Protein AF-A0A7J2PN01-F1 (afdb_monomer_lite)

Sequence (201 aa):
MDGETFGHHIKNYEKTFLKKVLELIDERNNIQIVFISELDQNFPLSNKKVIPRESSWSTNYEDIKTGVPYPLWKHPDNNIHKYYWKLMKSLQNLMTLADEFDKTTDWEIEKYYKTARFFYDKGIYSCPVWWANPHRGTWSPNLIYQGVELLMRAALNIQMALVQADKSDLGEGYFNSISYYHGLLLMELYDVAKKKSKKRY

Structure (mmCIF, N/CA/C/O backbone):
data_AF-A0A7J2PN01-F1
#
_entry.id   AF-A0A7J2PN01-F1
#
loop_
_atom_site.group_PDB
_atom_site.id
_atom_site.type_symbol
_atom_site.label_atom_id
_atom_site.label_alt_id
_atom_site.label_comp_id
_atom_site.label_asym_id
_atom_site.label_entity_id
_atom_site.label_seq_id
_atom_site.pdbx_PDB_ins_code
_atom_site.Cartn_x
_atom_site.Cartn_y
_atom_site.Cartn_z
_atom_site.occupancy
_atom_site.B_iso_or_equiv
_atom_site.auth_seq_id
_atom_site.auth_comp_id
_atom_site.auth_asym_id
_atom_site.auth_atom_id
_atom_site.pdbx_PDB_model_num
ATOM 1 N N . MET A 1 1 ? -7.559 -0.726 18.352 1.00 89.62 1 MET A N 1
ATOM 2 C CA . MET A 1 1 ? -7.602 0.740 18.175 1.00 89.62 1 MET A CA 1
ATOM 3 C C . MET A 1 1 ? -6.201 1.195 17.844 1.00 89.62 1 MET A C 1
ATOM 5 O O . MET A 1 1 ? -5.269 0.579 18.350 1.00 89.62 1 MET A O 1
ATOM 9 N N . ASP A 1 2 ? -6.069 2.231 17.027 1.00 93.69 2 ASP A N 1
ATOM 10 C CA . ASP A 1 2 ? -4.762 2.770 16.644 1.00 93.69 2 ASP A CA 1
ATOM 11 C C . ASP A 1 2 ? -4.131 3.481 17.845 1.00 93.69 2 ASP A C 1
ATOM 13 O O . ASP A 1 2 ? -4.827 4.195 18.577 1.00 93.69 2 ASP A O 1
ATOM 17 N N . GLY A 1 3 ? -2.835 3.266 18.076 1.00 95.38 3 GLY A N 1
ATOM 18 C CA . GLY A 1 3 ? -2.139 3.771 19.265 1.00 95.38 3 GLY A CA 1
ATOM 19 C C . GLY A 1 3 ? -2.144 5.297 19.337 1.00 95.38 3 GLY A C 1
ATOM 20 O O . GLY A 1 3 ? -2.310 5.876 20.409 1.00 95.38 3 GLY A O 1
ATOM 21 N N . GLU A 1 4 ? -2.091 5.945 18.176 1.00 95.88 4 GLU A N 1
ATOM 22 C CA . GLU A 1 4 ? -2.149 7.392 17.983 1.00 95.88 4 GLU A CA 1
ATOM 23 C C . GLU A 1 4 ? -3.462 8.002 18.502 1.00 95.88 4 GLU A C 1
ATOM 25 O O . GLU A 1 4 ? -3.528 9.200 18.783 1.00 95.88 4 GLU A O 1
ATOM 30 N N . THR A 1 5 ? -4.511 7.194 18.698 1.00 95.94 5 THR A N 1
ATOM 31 C CA . THR A 1 5 ? -5.753 7.634 19.353 1.00 95.94 5 THR A CA 1
ATOM 32 C C . THR A 1 5 ? -5.480 8.164 20.764 1.00 95.94 5 THR A C 1
ATOM 34 O O . THR A 1 5 ? -6.081 9.155 21.185 1.00 95.94 5 THR A O 1
ATOM 37 N N . PHE A 1 6 ? -4.552 7.538 21.493 1.00 96.75 6 PHE A N 1
ATOM 38 C CA . PHE A 1 6 ? -4.282 7.819 22.900 1.00 96.75 6 PHE A CA 1
ATOM 39 C C . PHE A 1 6 ? -3.142 8.831 23.049 1.00 96.75 6 PHE A C 1
ATOM 41 O O . PHE A 1 6 ? -1.971 8.470 23.095 1.00 96.75 6 PHE A O 1
ATOM 48 N N . GLY A 1 7 ? -3.495 10.117 23.115 1.00 95.88 7 GLY A N 1
ATOM 49 C CA . GLY A 1 7 ? -2.567 11.215 23.407 1.00 95.88 7 GLY A CA 1
ATOM 50 C C . GLY A 1 7 ? -2.158 12.050 22.194 1.00 95.88 7 GLY A C 1
ATOM 51 O O . GLY A 1 7 ? -2.016 13.266 22.330 1.00 95.88 7 GLY A O 1
ATOM 52 N N . HIS A 1 8 ? -2.033 11.445 21.005 1.00 95.19 8 HIS A N 1
ATOM 53 C CA . HIS A 1 8 ? -1.695 12.178 19.778 1.00 95.19 8 HIS A CA 1
ATOM 54 C C . HIS A 1 8 ? -2.934 12.818 19.130 1.00 95.19 8 HIS A C 1
ATOM 56 O O . HIS A 1 8 ? -3.006 14.042 19.022 1.00 95.19 8 HIS A O 1
ATOM 62 N N . HIS A 1 9 ? -3.933 12.017 18.744 1.00 94.44 9 HIS A N 1
ATOM 63 C CA . HIS A 1 9 ? -5.181 12.522 18.161 1.00 94.44 9 HIS A CA 1
ATOM 64 C C . HIS A 1 9 ? -6.117 13.115 19.216 1.00 94.44 9 HIS A C 1
ATOM 66 O O . HIS A 1 9 ? -6.686 14.187 19.004 1.00 94.44 9 HIS A O 1
ATOM 72 N N . ILE A 1 10 ? -6.256 12.447 20.366 1.00 96.31 10 ILE A N 1
ATOM 73 C CA . ILE A 1 10 ? -7.043 12.938 21.499 1.00 96.31 10 ILE A CA 1
ATOM 74 C C . ILE A 1 10 ? -6.085 13.208 22.656 1.00 96.31 10 ILE A C 1
ATOM 76 O O . ILE A 1 10 ? -5.572 12.286 23.294 1.00 96.31 10 ILE A O 1
ATOM 80 N N . LYS A 1 11 ? -5.828 14.493 22.918 1.00 97.25 11 LYS A N 1
ATOM 81 C CA . LYS A 1 11 ? -4.886 14.928 23.958 1.00 97.25 11 LYS A CA 1
ATOM 82 C C . LYS A 1 11 ? -5.271 14.361 25.325 1.00 97.25 11 LYS A C 1
ATOM 84 O O . LYS A 1 11 ? -6.424 14.467 25.740 1.00 97.25 11 LYS A O 1
ATOM 89 N N . ASN A 1 12 ? -4.278 13.844 26.047 1.00 97.00 12 ASN A N 1
ATOM 90 C CA . ASN A 1 12 ? -4.399 13.250 27.381 1.00 97.00 12 ASN A CA 1
ATOM 91 C C . ASN A 1 12 ? -5.291 11.998 27.470 1.00 97.00 12 ASN A C 1
ATOM 93 O O . ASN A 1 12 ? -5.589 11.564 28.582 1.00 97.00 12 ASN A O 1
ATOM 97 N N . TYR A 1 13 ? -5.745 11.412 26.358 1.00 97.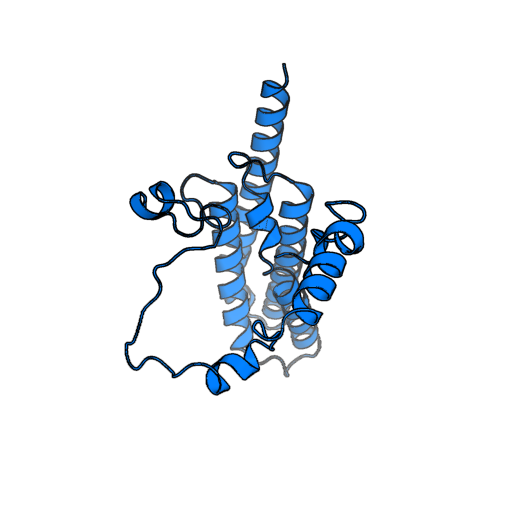31 13 TYR A N 1
ATOM 98 C CA . TYR A 1 13 ? -6.658 10.263 26.389 1.00 97.31 13 TYR A CA 1
ATOM 99 C C . TYR A 1 13 ? -6.006 8.985 26.935 1.00 97.31 13 TYR A C 1
ATOM 101 O O . TYR A 1 13 ? -6.676 8.133 27.519 1.00 97.31 13 TYR A O 1
ATOM 109 N N . GLU A 1 14 ? -4.679 8.894 26.865 1.00 97.25 14 GLU A N 1
ATOM 110 C CA . GLU A 1 14 ? -3.888 7.889 27.569 1.00 97.25 14 GLU A CA 1
ATOM 111 C C . GLU A 1 14 ? -4.065 7.973 29.098 1.00 97.25 14 GLU A C 1
ATOM 113 O O . GLU A 1 14 ? -4.083 6.950 29.779 1.00 97.25 14 GLU A O 1
ATOM 118 N N . LYS A 1 15 ? -4.278 9.180 29.644 1.00 96.88 15 LYS A N 1
ATOM 119 C CA . LYS A 1 15 ? -4.501 9.413 31.082 1.00 96.88 15 LYS A CA 1
ATOM 120 C C . LYS A 1 15 ? -5.976 9.410 31.453 1.00 96.88 15 LYS A C 1
ATOM 122 O O . LYS A 1 15 ? -6.357 8.852 32.475 1.00 96.88 15 LYS A O 1
ATOM 127 N N . THR A 1 16 ? -6.804 10.098 30.673 1.00 97.00 16 THR A N 1
ATOM 128 C CA . THR A 1 16 ? -8.206 10.341 31.032 1.00 97.00 16 THR A CA 1
ATOM 129 C C . THR A 1 16 ? -9.107 9.160 30.720 1.00 97.00 16 THR A C 1
ATOM 131 O O . THR A 1 16 ? -10.166 9.058 31.336 1.00 97.00 16 THR A O 1
ATOM 134 N N . PHE A 1 17 ? -8.686 8.269 29.820 1.00 96.50 17 PHE A N 1
ATOM 135 C CA . PHE A 1 17 ? -9.430 7.074 29.453 1.00 96.50 17 PHE A CA 1
ATOM 136 C C . PHE A 1 17 ? -8.619 5.805 29.672 1.00 96.50 17 PHE A C 1
ATOM 138 O O . PHE A 1 17 ? -8.994 5.022 30.535 1.00 96.50 17 PHE A O 1
ATOM 145 N N . LEU A 1 18 ? -7.506 5.607 28.956 1.00 96.50 18 LEU A N 1
ATOM 146 C CA . LEU A 1 18 ? -6.810 4.314 28.967 1.00 96.50 18 LEU A CA 1
ATOM 147 C C . LEU A 1 18 ? -6.336 3.933 30.377 1.00 96.50 18 LEU A C 1
ATOM 149 O O . LEU A 1 18 ? -6.687 2.862 30.860 1.00 96.50 18 LEU A O 1
ATOM 153 N N . LYS A 1 19 ? -5.629 4.837 31.069 1.00 96.81 19 LYS A N 1
ATOM 154 C CA . LYS A 1 19 ? -5.220 4.633 32.466 1.00 96.81 19 LYS A CA 1
ATOM 155 C C . LYS A 1 19 ? -6.416 4.332 33.376 1.00 96.81 19 LYS A C 1
ATOM 157 O O . LYS A 1 19 ? -6.384 3.341 34.091 1.00 96.81 19 LYS A O 1
ATOM 162 N N . LYS A 1 20 ? -7.479 5.141 33.309 1.00 96.62 20 LYS A N 1
ATOM 163 C CA . LYS A 1 20 ? -8.664 4.956 34.163 1.00 96.62 20 LYS A CA 1
ATOM 164 C C . LYS A 1 20 ? -9.367 3.624 33.917 1.00 96.62 20 LYS A C 1
ATOM 166 O O . LYS A 1 20 ? -9.830 3.001 34.859 1.00 96.62 20 LYS A O 1
ATOM 171 N N . VAL A 1 21 ? -9.468 3.191 32.659 1.00 95.69 21 VAL A N 1
ATOM 172 C CA . VAL A 1 21 ? -10.050 1.888 32.309 1.00 95.69 21 VAL A CA 1
ATOM 173 C C . VAL A 1 21 ? -9.220 0.763 32.916 1.00 95.69 21 VAL A C 1
ATOM 175 O O . VAL A 1 21 ? -9.796 -0.154 33.487 1.00 95.69 21 VAL A O 1
ATOM 178 N N . LEU A 1 22 ? -7.890 0.844 32.836 1.00 95.69 22 LEU A N 1
ATOM 179 C CA . LEU A 1 22 ? -7.005 -0.164 33.419 1.00 95.69 22 LEU A CA 1
ATOM 180 C C . LEU A 1 22 ? -7.096 -0.195 34.952 1.00 95.69 22 LEU A C 1
ATOM 182 O O . LEU A 1 22 ? -7.233 -1.277 35.507 1.00 95.69 22 LEU A O 1
ATOM 186 N N . GLU A 1 23 ? -7.113 0.964 35.618 1.00 96.00 23 GLU A N 1
ATOM 187 C CA . GLU A 1 23 ? -7.327 1.063 37.075 1.00 96.00 23 GLU A CA 1
ATOM 188 C C . GLU A 1 23 ? -8.672 0.435 37.488 1.00 96.00 23 GLU A C 1
ATOM 190 O O . GLU A 1 23 ? -8.728 -0.380 38.402 1.00 96.00 23 GLU A O 1
ATOM 195 N N . LEU A 1 24 ? -9.755 0.729 36.758 1.00 95.88 24 LEU A N 1
ATOM 196 C CA . LEU A 1 24 ? -11.081 0.158 37.029 1.00 95.88 24 LEU A CA 1
ATOM 197 C C . LEU A 1 24 ? -11.176 -1.351 36.766 1.00 95.88 24 LEU A C 1
ATOM 199 O O . LEU A 1 24 ? -12.066 -2.002 37.314 1.00 95.88 24 LEU A O 1
ATOM 203 N N . ILE A 1 25 ? -10.343 -1.894 35.875 1.00 96.38 25 ILE A N 1
ATOM 204 C CA . ILE A 1 25 ? -10.276 -3.337 35.627 1.00 96.38 25 ILE A CA 1
ATOM 205 C C . ILE A 1 25 ? -9.497 -4.025 36.750 1.00 96.38 25 ILE A C 1
ATOM 207 O O . ILE A 1 25 ? -9.943 -5.067 37.217 1.00 96.38 25 ILE A O 1
ATOM 211 N N . ASP A 1 26 ? -8.396 -3.429 37.214 1.00 93.69 26 ASP A N 1
ATOM 212 C CA . ASP A 1 26 ? -7.568 -3.963 38.305 1.00 93.69 26 ASP A CA 1
ATOM 213 C C . ASP A 1 26 ? -8.357 -4.099 39.621 1.00 93.69 26 ASP A C 1
ATOM 215 O O . ASP A 1 26 ? -8.211 -5.067 40.360 1.00 93.69 26 ASP A O 1
ATOM 219 N N . GLU A 1 27 ? -9.299 -3.184 39.869 1.00 93.69 27 GLU A N 1
ATOM 220 C CA . GLU A 1 27 ? -10.211 -3.233 41.021 1.00 93.69 27 GLU A CA 1
ATOM 221 C C . GLU A 1 27 ? -11.316 -4.312 40.914 1.00 93.69 27 GLU A C 1
ATOM 223 O O . GLU A 1 27 ? -12.107 -4.490 41.848 1.00 93.69 27 GLU A O 1
ATOM 228 N N . ARG A 1 28 ? -11.432 -5.029 39.785 1.00 94.94 28 ARG A N 1
ATOM 229 C CA . ARG A 1 28 ? -12.521 -5.983 39.517 1.00 94.94 28 ARG A CA 1
ATOM 230 C C . ARG A 1 28 ? -12.029 -7.419 39.379 1.00 94.94 28 ARG A C 1
ATOM 232 O O . ARG A 1 28 ? -11.536 -7.831 38.339 1.00 94.94 28 ARG A O 1
ATOM 239 N N . ASN A 1 29 ? -12.382 -8.253 40.354 1.00 93.31 29 ASN A N 1
ATOM 240 C CA . ASN A 1 29 ? -12.046 -9.686 40.353 1.00 93.31 29 ASN A CA 1
ATOM 241 C C . ASN A 1 29 ? -12.753 -10.524 39.265 1.00 93.31 29 ASN A C 1
ATOM 243 O O . ASN A 1 29 ? -12.485 -11.715 39.143 1.00 93.31 29 ASN A O 1
ATOM 247 N N . ASN A 1 30 ? -13.702 -9.950 38.518 1.00 94.94 30 ASN A N 1
ATOM 248 C CA . ASN A 1 30 ? -14.472 -10.653 37.487 1.00 94.94 30 ASN A CA 1
ATOM 249 C C . ASN A 1 30 ? -14.053 -10.304 36.049 1.00 94.94 30 ASN A C 1
ATOM 251 O O . ASN A 1 30 ? -14.721 -10.734 35.108 1.00 94.94 30 ASN A O 1
ATOM 255 N N . ILE A 1 31 ? -12.998 -9.505 35.871 1.00 94.50 31 ILE A N 1
ATOM 256 C CA . ILE A 1 31 ? -12.436 -9.154 34.565 1.00 94.50 31 ILE A CA 1
ATOM 257 C C . ILE A 1 31 ? -10.941 -9.458 34.610 1.00 94.50 31 ILE A C 1
ATOM 259 O O . ILE A 1 31 ? -10.251 -9.031 35.526 1.00 94.50 31 ILE A O 1
ATOM 263 N N . GLN A 1 32 ? -10.435 -10.168 33.605 1.00 91.31 32 GLN A N 1
ATOM 264 C CA . GLN A 1 32 ? -9.015 -10.489 33.489 1.00 91.31 32 GLN A CA 1
ATOM 265 C C . GLN A 1 32 ? -8.455 -9.895 32.198 1.00 91.31 32 GLN A C 1
ATOM 267 O O . GLN A 1 32 ? -9.017 -10.093 31.118 1.00 91.31 32 GLN A O 1
ATOM 272 N N . ILE A 1 33 ? -7.340 -9.173 32.307 1.00 93.94 33 ILE A N 1
ATOM 273 C CA . ILE A 1 33 ? -6.556 -8.732 31.151 1.00 93.94 33 ILE A CA 1
ATOM 274 C C . ILE A 1 33 ? -5.635 -9.881 30.756 1.00 93.94 33 ILE A C 1
ATOM 276 O O . ILE A 1 33 ? -4.898 -10.400 31.590 1.00 93.94 33 ILE A O 1
ATOM 280 N N . VAL A 1 34 ? -5.679 -10.260 29.484 1.00 94.38 34 VAL A N 1
ATOM 281 C CA . VAL A 1 34 ? -4.841 -11.315 28.909 1.00 94.38 34 VAL A CA 1
ATOM 282 C C . VAL A 1 34 ? -4.291 -10.871 27.564 1.00 94.38 34 VAL A C 1
ATOM 284 O O . VAL A 1 34 ? -4.863 -10.009 26.887 1.00 94.38 34 VAL A O 1
ATOM 287 N N . PHE A 1 35 ? -3.191 -11.483 27.152 1.00 95.69 35 PHE A N 1
ATOM 288 C CA . PHE A 1 35 ? -2.701 -11.376 25.790 1.00 95.69 35 PHE A CA 1
ATOM 289 C C . PHE A 1 35 ? -3.578 -12.192 24.835 1.00 95.69 35 PHE A C 1
ATOM 291 O O . PHE A 1 35 ? -4.165 -13.210 25.194 1.00 95.69 35 PHE A O 1
ATOM 298 N N . ILE A 1 36 ? -3.622 -11.781 23.563 1.00 94.81 36 ILE A N 1
ATOM 299 C CA . ILE A 1 36 ? -4.340 -12.529 22.512 1.00 94.81 36 ILE A CA 1
ATOM 300 C C . ILE A 1 36 ? -3.818 -13.973 22.407 1.00 94.81 36 ILE A C 1
ATOM 302 O O . ILE A 1 36 ? -4.596 -14.889 22.156 1.00 94.81 36 ILE A O 1
ATOM 306 N N . SER A 1 37 ? -2.519 -14.181 22.641 1.00 95.19 37 SER A N 1
ATOM 307 C CA . SER A 1 37 ? -1.866 -15.496 22.644 1.00 95.19 37 SER A CA 1
ATOM 308 C C . SER A 1 37 ? -2.282 -16.413 23.796 1.00 95.19 37 SER A C 1
ATOM 310 O O . SER A 1 37 ? -1.857 -17.558 23.817 1.00 95.19 37 SER A O 1
ATOM 312 N N . GLU A 1 38 ? -3.055 -15.915 24.760 1.00 95.31 38 GLU A N 1
ATOM 313 C CA . GLU A 1 38 ? -3.557 -16.687 25.903 1.00 95.31 38 GLU A CA 1
ATOM 314 C C . GLU A 1 38 ? -5.051 -17.014 25.749 1.00 95.31 38 GLU A C 1
ATOM 316 O O . GLU A 1 38 ? -5.643 -17.671 26.606 1.00 95.31 38 GLU A O 1
ATOM 321 N N . LEU A 1 39 ? -5.709 -16.552 24.677 1.00 93.75 39 LEU A N 1
ATOM 322 C CA . LEU A 1 39 ? -7.152 -16.747 24.506 1.00 93.75 39 LEU A CA 1
ATOM 323 C C . LEU A 1 39 ? -7.536 -18.221 24.356 1.00 93.75 39 LEU A C 1
ATOM 325 O O . LEU A 1 39 ? -8.590 -18.616 24.841 1.00 93.75 39 LEU A O 1
ATOM 329 N N . ASP A 1 40 ? -6.698 -19.038 23.730 1.00 92.62 40 ASP A N 1
ATOM 330 C CA . ASP A 1 40 ? -6.918 -20.478 23.558 1.00 92.62 40 ASP A CA 1
ATOM 331 C C . ASP A 1 40 ? -6.810 -21.275 24.871 1.00 92.62 40 ASP A C 1
ATOM 333 O O . ASP A 1 40 ? -7.385 -22.355 24.985 1.00 92.62 40 ASP A O 1
ATOM 337 N N . GLN A 1 41 ? -6.140 -20.723 25.886 1.00 93.06 41 GLN A N 1
ATOM 338 C CA . GLN A 1 41 ? -6.097 -21.281 27.242 1.00 93.06 41 GLN A CA 1
ATOM 339 C C . GLN A 1 41 ? -7.403 -21.024 28.008 1.00 93.06 41 GLN A C 1
ATOM 341 O O . GLN A 1 41 ? -7.754 -21.777 28.914 1.00 93.06 41 GLN A O 1
ATOM 346 N N . ASN A 1 42 ? -8.121 -19.957 27.642 1.00 91.56 42 ASN A N 1
ATOM 347 C CA . ASN A 1 42 ? -9.322 -19.490 28.334 1.00 91.56 42 ASN A CA 1
ATOM 348 C C . ASN A 1 42 ? -10.621 -19.863 27.602 1.00 91.56 42 ASN A C 1
ATOM 350 O O . ASN A 1 42 ? -11.669 -20.001 28.232 1.00 91.56 42 ASN A O 1
ATOM 354 N N . PHE A 1 43 ? -10.571 -20.036 26.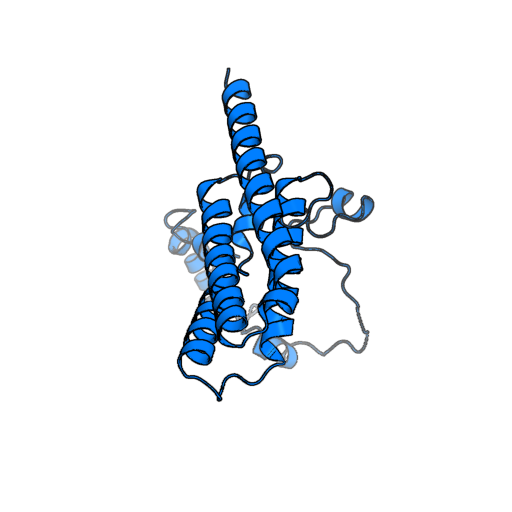278 1.00 92.25 43 PHE A N 1
ATOM 355 C CA . PHE A 1 43 ? -11.731 -20.316 25.438 1.00 92.25 43 PHE A CA 1
ATOM 356 C C . PHE A 1 43 ? -11.485 -21.535 24.541 1.00 92.25 43 PHE A C 1
ATOM 358 O O . PHE A 1 43 ? -10.474 -21.589 23.840 1.00 92.25 43 PHE A O 1
ATOM 365 N N . PRO A 1 44 ? -12.422 -22.500 24.490 1.00 90.62 44 PRO A N 1
ATOM 366 C CA . PRO A 1 44 ? -12.273 -23.664 23.631 1.00 90.62 44 PRO A CA 1
ATOM 367 C C . PRO A 1 44 ? -12.289 -23.261 22.154 1.00 90.62 44 PRO A C 1
ATOM 369 O O . PRO A 1 44 ? -13.116 -22.457 21.712 1.00 90.62 44 PRO A O 1
ATOM 372 N N . LEU A 1 45 ? -11.409 -23.879 21.367 1.00 89.56 45 LEU A N 1
ATOM 373 C CA . LEU A 1 45 ? -11.405 -23.704 19.920 1.00 89.56 45 LEU A CA 1
ATOM 374 C C . LEU A 1 45 ? -12.680 -24.295 19.311 1.00 89.56 45 LEU A C 1
ATOM 376 O O . LEU A 1 45 ? -13.058 -25.441 19.557 1.00 89.56 45 LEU A O 1
ATOM 380 N N . SER A 1 46 ? -13.347 -23.501 18.478 1.00 89.31 46 SER A N 1
ATOM 381 C CA . SER A 1 46 ? -14.525 -23.951 17.743 1.00 89.31 46 SER A CA 1
ATOM 382 C C . SER A 1 46 ? -14.129 -24.919 16.624 1.00 89.31 46 SER A C 1
ATOM 384 O O . SER A 1 46 ? -13.407 -24.546 15.703 1.00 89.31 46 SER A O 1
ATOM 386 N N . ASN A 1 47 ? -14.714 -26.122 16.624 1.00 89.69 47 ASN A N 1
ATOM 387 C CA . ASN A 1 47 ? -14.593 -27.086 15.518 1.00 89.69 47 ASN A CA 1
ATOM 388 C C . ASN A 1 47 ? -15.327 -26.637 14.241 1.00 89.69 47 ASN A C 1
ATOM 390 O O . ASN A 1 47 ? -15.152 -27.213 13.167 1.00 89.69 47 ASN A O 1
ATOM 394 N N . LYS A 1 48 ? -16.176 -25.607 14.337 1.00 94.81 48 LYS A N 1
ATOM 395 C CA . LYS A 1 48 ? -16.864 -25.039 13.181 1.00 94.81 48 LYS A CA 1
ATOM 396 C C . LYS A 1 48 ? -15.888 -24.188 12.379 1.00 94.81 48 LYS A C 1
ATOM 398 O O . LYS A 1 48 ? -15.524 -23.091 12.800 1.00 94.81 48 LYS A O 1
ATOM 403 N N . LYS A 1 49 ? -15.544 -24.657 11.181 1.00 93.00 49 LYS A N 1
ATOM 404 C CA . LYS A 1 49 ? -14.831 -23.849 10.192 1.00 93.00 49 LYS A CA 1
ATOM 405 C C . LYS A 1 49 ? -15.723 -22.692 9.742 1.00 93.00 49 LYS A C 1
ATOM 407 O O . LYS A 1 49 ? -16.830 -22.903 9.247 1.00 93.00 49 LYS A O 1
ATOM 412 N N . VAL A 1 50 ? -15.228 -21.472 9.903 1.00 93.88 50 VAL A N 1
ATOM 413 C CA . VAL A 1 50 ? -15.866 -20.253 9.401 1.00 93.88 50 VAL A CA 1
ATOM 414 C C . VAL A 1 50 ? -14.930 -19.639 8.373 1.00 93.88 50 VAL A C 1
ATOM 416 O O . VAL A 1 50 ? -13.747 -19.463 8.643 1.00 93.88 50 VAL A O 1
ATOM 419 N N . ILE A 1 51 ? -15.458 -19.340 7.189 1.00 93.88 51 ILE A N 1
ATOM 420 C CA . ILE A 1 51 ? -14.737 -18.594 6.158 1.00 93.88 51 ILE A CA 1
ATOM 421 C C . ILE A 1 51 ? -15.229 -17.148 6.252 1.00 93.88 51 ILE A C 1
ATOM 423 O O . ILE A 1 51 ? -16.414 -16.909 5.992 1.00 93.88 51 ILE A O 1
ATOM 427 N N . PRO A 1 52 ? -14.379 -16.194 6.672 1.00 92.38 52 PRO A N 1
ATOM 428 C CA . PRO A 1 52 ? -14.747 -14.788 6.681 1.00 92.38 52 PRO A CA 1
ATOM 429 C C . PRO A 1 52 ? -15.121 -14.327 5.274 1.00 92.38 52 PRO A C 1
ATOM 431 O O . PRO A 1 52 ? -14.518 -14.746 4.287 1.00 92.38 52 PRO A O 1
ATOM 434 N N . ARG A 1 53 ? -16.119 -13.448 5.184 1.00 92.25 53 ARG A N 1
ATOM 435 C CA . ARG A 1 53 ? -16.408 -12.747 3.931 1.00 92.25 53 ARG A CA 1
ATOM 436 C C . ARG A 1 53 ? -15.314 -11.714 3.682 1.00 92.25 53 ARG A C 1
ATOM 438 O O . ARG A 1 53 ? -14.741 -11.183 4.632 1.00 92.25 53 ARG A O 1
ATOM 445 N N . GLU A 1 54 ? -15.046 -11.417 2.416 1.00 95.06 54 GLU A N 1
ATOM 446 C CA . GLU A 1 54 ? -14.153 -10.316 2.062 1.00 95.06 54 GLU A CA 1
ATOM 447 C C . GLU A 1 54 ? -14.724 -9.003 2.608 1.00 95.06 54 GLU A C 1
ATOM 449 O O . GLU A 1 54 ? -15.819 -8.578 2.238 1.00 95.06 54 GLU A O 1
ATOM 454 N N . SER A 1 55 ? -13.999 -8.383 3.533 1.00 95.50 55 SER A N 1
ATOM 455 C CA . SER A 1 55 ? -14.358 -7.104 4.141 1.00 95.50 55 SER A CA 1
ATOM 456 C C . SER A 1 55 ? -13.161 -6.514 4.880 1.00 95.50 55 SER A C 1
ATOM 458 O O . SER A 1 55 ? -12.178 -7.201 5.163 1.00 95.50 55 SER A O 1
ATOM 460 N N . SER A 1 56 ? -13.273 -5.249 5.254 1.00 94.75 56 SER A N 1
ATOM 461 C CA . SER A 1 56 ? -12.423 -4.574 6.224 1.00 94.75 56 SER A CA 1
ATOM 462 C C . SER A 1 56 ? -13.284 -3.941 7.320 1.00 94.75 56 SER A C 1
ATOM 464 O O . SER A 1 56 ? -14.511 -3.899 7.242 1.00 94.75 56 SER A O 1
ATOM 466 N N . TRP A 1 57 ? -12.626 -3.368 8.324 1.00 93.25 57 TRP A N 1
ATOM 467 C CA . TRP A 1 57 ? -13.277 -2.566 9.361 1.00 93.25 57 TRP A CA 1
ATOM 468 C C . TRP A 1 57 ? -13.999 -1.311 8.828 1.00 93.25 57 TRP A C 1
ATOM 470 O O . TRP A 1 57 ? -14.795 -0.720 9.549 1.00 93.25 57 TRP A O 1
ATOM 480 N N . SER A 1 58 ? -13.738 -0.899 7.579 1.00 91.00 58 SER A N 1
ATOM 481 C CA . SER A 1 58 ? -14.387 0.251 6.935 1.00 91.00 58 SER A CA 1
ATOM 482 C C . SER A 1 58 ? -15.535 -0.136 5.996 1.00 91.00 58 SER A C 1
ATOM 484 O O . SER A 1 58 ? -16.100 0.742 5.342 1.00 91.00 58 SER A O 1
ATOM 486 N N . THR A 1 59 ? -15.808 -1.430 5.828 1.00 94.31 59 THR A N 1
ATOM 487 C CA . THR A 1 59 ? -16.827 -1.938 4.902 1.00 94.31 59 THR A CA 1
ATOM 488 C C . THR A 1 59 ? -18.206 -1.808 5.535 1.00 94.31 59 THR A C 1
ATOM 490 O O . THR A 1 59 ? -18.436 -2.312 6.632 1.00 94.31 59 THR A O 1
ATOM 493 N N . ASN A 1 60 ? -19.136 -1.148 4.844 1.00 92.81 60 ASN A N 1
ATOM 494 C CA . ASN A 1 60 ? -20.530 -1.058 5.276 1.00 92.81 60 ASN A CA 1
ATOM 495 C C . ASN A 1 60 ? -21.439 -2.049 4.516 1.00 92.81 60 ASN A C 1
ATOM 497 O O . ASN A 1 60 ? -20.996 -2.800 3.648 1.00 92.81 60 ASN A O 1
ATOM 501 N N . TYR A 1 61 ? -22.730 -2.066 4.853 1.00 93.25 61 TYR A N 1
ATOM 502 C CA . TYR A 1 61 ? -23.704 -2.968 4.231 1.00 93.25 61 TYR A CA 1
ATOM 503 C C . TYR A 1 61 ? -23.853 -2.759 2.712 1.00 93.25 61 TYR A C 1
ATOM 505 O O . TYR A 1 61 ? -23.907 -3.732 1.960 1.00 93.25 61 TYR A O 1
ATOM 513 N N . GLU A 1 62 ? -23.876 -1.507 2.248 1.00 93.88 62 GLU A N 1
ATOM 514 C CA . GLU A 1 62 ? -23.996 -1.191 0.819 1.00 93.88 62 GLU A CA 1
ATOM 515 C C . GLU A 1 62 ? -22.734 -1.585 0.043 1.00 93.88 62 GLU A C 1
ATOM 517 O O . GLU A 1 62 ? -22.831 -2.101 -1.069 1.00 93.88 62 GLU A O 1
ATOM 522 N N . ASP A 1 63 ? -21.553 -1.431 0.648 1.00 94.50 63 ASP A N 1
ATOM 523 C CA . ASP A 1 63 ? -20.279 -1.890 0.087 1.00 94.50 63 ASP A CA 1
ATOM 524 C C . ASP A 1 63 ? -20.314 -3.411 -0.165 1.00 94.50 63 ASP A C 1
ATOM 526 O O . ASP A 1 63 ? -19.930 -3.880 -1.235 1.00 94.50 63 ASP A O 1
ATOM 530 N N . ILE A 1 64 ? -20.855 -4.195 0.777 1.00 93.06 64 ILE A N 1
ATOM 531 C CA . ILE A 1 64 ? -21.036 -5.650 0.612 1.00 93.06 64 ILE A CA 1
ATOM 532 C C . ILE A 1 64 ? -22.044 -5.946 -0.501 1.00 93.06 64 ILE A C 1
ATOM 534 O O . ILE A 1 64 ? -21.777 -6.770 -1.375 1.00 93.06 64 ILE A O 1
ATOM 538 N N . LYS A 1 65 ? -23.198 -5.271 -0.484 1.00 94.56 65 LYS A N 1
ATOM 539 C CA . LYS A 1 65 ? -24.275 -5.462 -1.465 1.00 94.56 65 LYS A CA 1
ATOM 540 C C . LYS A 1 65 ? -23.826 -5.148 -2.896 1.00 94.56 65 LYS A C 1
ATOM 542 O O . LYS A 1 65 ? -24.291 -5.791 -3.832 1.00 94.56 65 LYS A O 1
ATOM 547 N N . THR A 1 66 ? -22.924 -4.184 -3.059 1.00 95.00 66 THR A N 1
ATOM 548 C CA . THR A 1 66 ? -22.374 -3.756 -4.356 1.00 95.00 66 THR A CA 1
ATOM 549 C C . THR A 1 66 ? -21.070 -4.462 -4.738 1.00 95.00 66 THR A C 1
ATOM 551 O O . THR A 1 66 ? -20.519 -4.186 -5.801 1.00 95.00 66 THR A O 1
ATOM 554 N N . GLY A 1 67 ? -20.576 -5.396 -3.916 1.00 95.44 67 GLY A N 1
ATOM 555 C CA . GLY A 1 67 ? -19.361 -6.159 -4.213 1.00 95.44 67 GLY A CA 1
ATOM 556 C C . GLY A 1 67 ? -18.070 -5.337 -4.125 1.00 95.44 67 GLY A C 1
ATOM 557 O O . GLY A 1 67 ? -17.110 -5.622 -4.839 1.00 95.44 67 GLY A O 1
ATOM 558 N N . VAL A 1 68 ? -18.027 -4.321 -3.258 1.00 95.88 68 VAL A N 1
ATOM 559 C CA . VAL A 1 68 ? -16.860 -3.458 -3.017 1.00 95.88 68 VAL A CA 1
ATOM 560 C C . VAL A 1 68 ? -16.311 -3.702 -1.604 1.00 95.88 68 VAL A C 1
ATOM 562 O O . VAL A 1 68 ? -16.455 -2.862 -0.720 1.00 95.88 68 VAL A O 1
ATOM 565 N N . PRO A 1 69 ? -15.646 -4.842 -1.346 1.00 95.25 69 PRO A N 1
ATOM 566 C CA . PRO A 1 69 ? -15.241 -5.227 0.007 1.00 95.25 69 PRO A CA 1
ATOM 567 C C . PRO A 1 69 ? -14.174 -4.310 0.623 1.00 95.25 69 PRO A C 1
ATOM 569 O O . PRO A 1 69 ? -14.075 -4.240 1.844 1.00 95.25 69 PRO A O 1
ATOM 572 N N . TYR A 1 70 ? -13.400 -3.573 -0.185 1.00 95.88 70 TYR A N 1
ATOM 573 C CA . TYR A 1 70 ? -12.291 -2.722 0.273 1.00 95.88 70 TYR A CA 1
ATOM 574 C C . TYR A 1 70 ? -12.429 -1.274 -0.221 1.00 95.88 70 TYR A C 1
ATOM 576 O O . TYR A 1 70 ? -11.558 -0.775 -0.939 1.00 95.88 70 TYR A O 1
ATOM 584 N N . PRO A 1 71 ? -13.496 -0.555 0.159 1.00 94.06 71 PRO A N 1
ATOM 585 C CA . PRO A 1 71 ? -13.860 0.722 -0.458 1.00 94.06 71 PRO A CA 1
ATOM 586 C C . PRO A 1 71 ? -12.797 1.816 -0.282 1.00 94.06 71 PRO A C 1
ATOM 588 O O . PRO A 1 71 ? -12.672 2.684 -1.147 1.00 94.06 71 PRO A O 1
ATOM 591 N N . LEU A 1 72 ? -12.007 1.774 0.800 1.00 95.25 72 LEU A N 1
ATOM 592 C CA . LEU A 1 72 ? -10.927 2.735 1.045 1.00 95.25 72 LEU A CA 1
ATOM 593 C C . LEU A 1 72 ? -9.636 2.435 0.272 1.00 95.25 72 LEU A C 1
ATOM 595 O O . LEU A 1 72 ? -8.871 3.363 0.061 1.00 95.25 72 LEU A O 1
ATOM 599 N N . TRP A 1 73 ? -9.414 1.205 -0.204 1.00 96.38 73 TRP A N 1
ATOM 600 C CA . TRP A 1 73 ? -8.158 0.799 -0.864 1.00 96.38 73 TRP A CA 1
ATOM 601 C C . TRP A 1 73 ? -8.336 0.409 -2.340 1.00 96.38 73 TRP 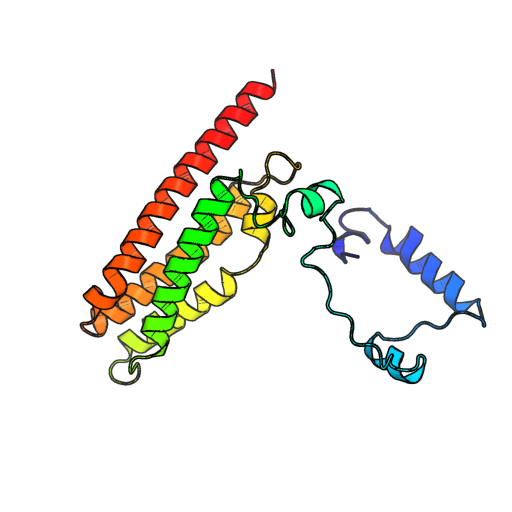A C 1
ATOM 603 O O . TRP A 1 73 ? -7.396 0.499 -3.128 1.00 96.38 73 TRP A O 1
ATOM 613 N N . LYS A 1 74 ? -9.524 -0.059 -2.739 1.00 95.88 74 LYS A N 1
ATOM 614 C CA . LYS A 1 74 ? -9.816 -0.571 -4.085 1.00 95.88 74 LYS A CA 1
ATOM 615 C C . LYS A 1 74 ? -11.296 -0.376 -4.406 1.00 95.88 74 LYS A C 1
ATOM 617 O O . LYS A 1 74 ? -12.130 -1.226 -4.121 1.00 95.88 74 LYS A O 1
ATOM 622 N N . HIS A 1 75 ? -11.607 0.762 -5.018 1.00 95.44 75 HIS A N 1
ATOM 623 C CA . HIS A 1 75 ? -12.976 1.136 -5.364 1.00 95.44 75 HIS A CA 1
ATOM 624 C C . HIS A 1 75 ? -13.095 1.175 -6.890 1.00 95.44 75 HIS A C 1
ATOM 626 O O . HIS A 1 75 ? -12.260 1.829 -7.523 1.00 95.44 75 HIS A O 1
ATOM 632 N N . PRO A 1 76 ? -14.093 0.506 -7.494 1.00 94.88 76 PRO A N 1
ATOM 633 C CA . PRO A 1 76 ? -14.205 0.380 -8.946 1.00 94.88 76 PRO A CA 1
ATOM 634 C C . PRO A 1 76 ? -14.504 1.701 -9.657 1.00 94.88 76 PRO A C 1
ATOM 636 O O . PRO A 1 76 ? -14.220 1.808 -10.838 1.00 94.88 76 PRO A O 1
ATOM 639 N N . ASP A 1 77 ? -14.998 2.724 -8.966 1.00 94.31 77 ASP A N 1
ATOM 640 C CA . ASP A 1 77 ? -15.202 4.055 -9.567 1.00 94.31 77 ASP A CA 1
ATOM 641 C C . ASP A 1 77 ? -14.049 5.035 -9.317 1.00 94.31 77 ASP A C 1
ATOM 643 O O . ASP A 1 77 ? -14.050 6.149 -9.832 1.00 94.31 77 ASP A O 1
ATOM 647 N N . ASN A 1 78 ? -13.031 4.632 -8.553 1.00 96.12 78 ASN A N 1
ATOM 648 C CA . ASN A 1 78 ? -11.896 5.491 -8.244 1.00 96.12 78 ASN A CA 1
ATOM 649 C C . ASN A 1 78 ? -10.750 5.250 -9.234 1.00 96.12 78 ASN A C 1
ATOM 651 O O . ASN A 1 78 ? -10.044 4.242 -9.158 1.00 96.12 78 ASN A O 1
ATOM 655 N N . ASN A 1 79 ? -10.546 6.192 -10.154 1.00 97.25 79 ASN A N 1
ATOM 656 C CA . ASN A 1 79 ? -9.494 6.102 -11.166 1.00 97.25 79 ASN A CA 1
ATOM 657 C C . ASN A 1 79 ? -8.085 6.048 -10.568 1.00 97.25 79 ASN A C 1
ATOM 659 O O . ASN A 1 79 ? -7.260 5.280 -11.057 1.00 97.25 79 ASN A O 1
ATOM 663 N N . ILE A 1 80 ? -7.825 6.765 -9.470 1.00 97.62 80 ILE A N 1
ATOM 664 C CA . ILE A 1 80 ? -6.525 6.711 -8.789 1.00 97.62 80 ILE A CA 1
ATOM 665 C C . ILE A 1 80 ? -6.277 5.288 -8.288 1.00 97.62 80 ILE A C 1
ATOM 667 O O . ILE A 1 80 ? -5.219 4.731 -8.562 1.00 97.62 80 ILE A O 1
ATOM 671 N N . HIS A 1 81 ? -7.267 4.645 -7.653 1.00 97.62 81 HIS A N 1
ATOM 672 C CA . HIS A 1 81 ? -7.143 3.238 -7.249 1.00 97.62 81 HIS A CA 1
ATOM 673 C C . HIS A 1 81 ? -6.873 2.332 -8.454 1.00 97.62 81 HIS A C 1
ATOM 675 O O . HIS A 1 81 ? -5.970 1.500 -8.399 1.00 97.62 81 HIS A O 1
ATOM 681 N N . LYS A 1 82 ? -7.620 2.490 -9.555 1.00 97.94 82 LYS A N 1
ATOM 682 C CA . LYS A 1 82 ? -7.418 1.678 -10.766 1.00 97.94 82 LYS A CA 1
ATOM 683 C C . LYS A 1 82 ? -5.988 1.785 -11.280 1.00 97.94 82 LYS A C 1
ATOM 685 O O . LYS A 1 82 ? -5.352 0.760 -11.508 1.00 97.94 82 LYS A O 1
ATOM 690 N N . TYR A 1 83 ? -5.497 3.004 -11.483 1.00 98.50 83 TYR A N 1
ATOM 691 C CA . TYR A 1 83 ? -4.170 3.226 -12.048 1.00 98.50 83 TYR A CA 1
ATOM 692 C C . TYR A 1 83 ? -3.077 2.769 -11.083 1.00 98.50 83 TYR A C 1
ATOM 694 O O . TYR A 1 83 ? -2.150 2.089 -11.509 1.00 98.50 83 TYR A O 1
ATOM 702 N N . TYR A 1 84 ? -3.237 3.030 -9.782 1.00 98.31 84 TYR A N 1
ATOM 703 C CA . TYR A 1 84 ? -2.299 2.583 -8.754 1.00 98.31 84 TYR A CA 1
ATOM 704 C C . TYR A 1 84 ? -2.173 1.056 -8.726 1.00 98.31 84 TYR A C 1
ATOM 706 O O . TYR A 1 84 ? -1.066 0.528 -8.779 1.00 98.31 84 TYR A O 1
ATOM 714 N N . TRP A 1 85 ? -3.291 0.321 -8.723 1.00 98.12 85 TRP A N 1
ATOM 715 C CA . TRP A 1 85 ? -3.263 -1.145 -8.727 1.00 98.12 85 TRP A CA 1
ATOM 716 C C . TRP A 1 85 ? -2.715 -1.733 -10.031 1.00 98.12 85 TRP A C 1
ATOM 718 O O . TRP A 1 85 ? -2.049 -2.766 -9.996 1.00 98.12 85 TRP A O 1
ATOM 728 N N . LYS A 1 86 ? -2.955 -1.088 -11.177 1.00 98.56 86 LYS A N 1
ATOM 729 C CA . LYS A 1 86 ? -2.380 -1.515 -12.462 1.00 98.56 86 LYS A CA 1
ATOM 730 C C . LYS A 1 86 ? -0.870 -1.265 -12.536 1.00 98.56 86 LYS A C 1
ATOM 732 O O . LYS A 1 86 ? -0.142 -2.134 -13.021 1.00 98.56 86 LYS A O 1
ATOM 737 N N . LEU A 1 87 ? -0.398 -0.137 -12.001 1.00 98.62 87 LEU A N 1
ATOM 738 C CA . LEU A 1 87 ? 1.026 0.153 -11.823 1.00 98.62 87 LEU A CA 1
ATOM 739 C C . LEU A 1 87 ? 1.668 -0.898 -10.914 1.00 98.62 87 LEU A C 1
ATOM 741 O O . LEU A 1 87 ? 2.613 -1.567 -11.323 1.00 98.62 87 LEU A O 1
ATOM 745 N N . MET A 1 88 ? 1.092 -1.111 -9.727 1.00 98.19 88 MET A N 1
ATOM 746 C CA . MET A 1 88 ? 1.537 -2.115 -8.757 1.00 98.19 88 MET A CA 1
ATOM 747 C C . MET A 1 88 ? 1.608 -3.517 -9.354 1.00 98.19 88 MET A C 1
ATOM 749 O O . MET A 1 88 ? 2.591 -4.221 -9.149 1.00 98.19 88 MET A O 1
ATOM 753 N N . LYS A 1 89 ? 0.588 -3.928 -10.117 1.00 98.50 89 LYS A N 1
ATOM 754 C CA . LYS A 1 89 ? 0.565 -5.248 -10.751 1.00 98.50 89 LYS A CA 1
ATOM 755 C C . LYS A 1 89 ? 1.656 -5.390 -11.812 1.00 98.50 89 LYS A C 1
ATOM 757 O O . LYS A 1 89 ? 2.290 -6.437 -11.884 1.00 98.50 89 LYS A O 1
ATOM 762 N N . SER A 1 90 ? 1.887 -4.342 -12.602 1.00 98.62 90 SER A N 1
ATOM 763 C CA . SER A 1 90 ? 2.954 -4.326 -13.609 1.00 98.62 90 SER A CA 1
ATOM 764 C C . SER A 1 90 ? 4.332 -4.413 -12.948 1.00 98.62 90 SER A C 1
ATOM 766 O O . SER A 1 90 ? 5.159 -5.214 -13.368 1.00 98.62 90 SER A O 1
ATOM 768 N N . LEU A 1 91 ? 4.548 -3.665 -11.861 1.00 98.56 91 LEU A N 1
ATOM 769 C CA . LEU A 1 91 ? 5.783 -3.731 -11.082 1.00 98.56 91 LEU A CA 1
ATOM 770 C C . LEU A 1 91 ? 5.972 -5.091 -10.408 1.00 98.56 91 LEU A C 1
ATOM 772 O O . LEU A 1 91 ? 7.070 -5.627 -10.452 1.00 98.56 91 LEU A O 1
ATOM 776 N N . GLN A 1 92 ? 4.919 -5.682 -9.839 1.00 98.31 92 GLN A N 1
ATOM 777 C CA . GLN A 1 92 ? 4.989 -7.034 -9.286 1.00 98.31 92 GLN A CA 1
ATOM 778 C C . GLN A 1 92 ? 5.455 -8.033 -10.349 1.00 98.31 92 GLN A C 1
ATOM 780 O O . GLN A 1 92 ? 6.359 -8.813 -10.083 1.00 98.31 92 GLN A O 1
ATOM 785 N N . ASN A 1 93 ? 4.869 -7.996 -11.549 1.00 97.94 93 ASN A N 1
ATOM 786 C CA . ASN A 1 93 ? 5.262 -8.899 -12.628 1.00 97.94 93 ASN A CA 1
ATOM 787 C C . ASN A 1 93 ? 6.722 -8.676 -13.059 1.00 97.94 93 ASN A C 1
ATOM 789 O O . ASN A 1 93 ? 7.440 -9.643 -13.293 1.00 97.94 93 ASN A O 1
ATOM 793 N N . LEU A 1 94 ? 7.169 -7.417 -13.120 1.00 97.62 94 LEU A N 1
ATOM 794 C CA . LEU A 1 94 ? 8.556 -7.072 -13.433 1.00 97.62 94 LEU A CA 1
ATOM 795 C C . LEU A 1 94 ? 9.534 -7.574 -12.356 1.00 97.62 94 LEU A C 1
ATOM 797 O O . LEU A 1 94 ? 10.585 -8.114 -12.686 1.00 97.62 94 LEU A O 1
ATOM 801 N N . MET A 1 95 ? 9.169 -7.447 -11.076 1.00 97.56 95 MET A N 1
ATOM 802 C CA . MET A 1 95 ? 9.935 -8.004 -9.957 1.00 97.56 95 MET A CA 1
ATOM 803 C C . MET A 1 95 ? 9.992 -9.533 -10.027 1.00 97.56 95 MET A C 1
ATOM 805 O O . MET A 1 95 ? 11.074 -10.089 -9.914 1.00 97.56 95 MET A O 1
ATOM 809 N N . THR A 1 96 ? 8.869 -10.213 -10.287 1.00 95.94 96 THR A N 1
ATOM 810 C CA . THR A 1 96 ? 8.826 -11.681 -10.412 1.00 95.94 96 THR A CA 1
ATOM 811 C C . THR A 1 96 ? 9.707 -12.187 -11.550 1.00 95.94 96 THR A C 1
ATOM 813 O O . THR A 1 96 ? 10.478 -13.116 -11.343 1.00 95.94 96 THR A O 1
ATOM 816 N N . LEU A 1 97 ? 9.662 -11.540 -12.719 1.00 91.81 97 LEU A N 1
ATOM 817 C CA . LEU A 1 97 ? 10.570 -11.862 -13.823 1.00 91.81 97 LEU A CA 1
ATOM 818 C C . LEU A 1 97 ? 12.033 -11.764 -13.372 1.00 91.81 97 LEU A C 1
ATOM 820 O O . LEU A 1 97 ? 12.866 -12.601 -13.715 1.00 91.81 97 LEU A O 1
ATOM 824 N N . ALA A 1 98 ? 12.339 -10.745 -12.571 1.00 88.19 98 ALA A N 1
ATOM 825 C CA . ALA A 1 98 ? 13.678 -10.547 -12.071 1.00 88.19 98 ALA A CA 1
ATOM 826 C C . ALA A 1 98 ? 14.090 -11.489 -10.941 1.00 88.19 98 ALA A C 1
ATOM 828 O O . ALA A 1 98 ? 15.281 -11.760 -10.799 1.00 88.19 98 ALA A O 1
ATOM 829 N N . ASP A 1 99 ? 13.147 -12.021 -10.167 1.00 90.31 99 ASP A N 1
ATOM 830 C CA . ASP A 1 99 ? 13.403 -13.033 -9.143 1.00 90.31 99 ASP A CA 1
ATOM 831 C C . ASP A 1 99 ? 13.937 -14.334 -9.780 1.00 90.31 99 ASP A C 1
ATOM 833 O O . ASP A 1 99 ? 14.821 -14.972 -9.206 1.00 90.31 99 ASP A O 1
ATOM 837 N N . GLU A 1 100 ? 13.490 -14.666 -10.995 1.00 85.56 100 GLU A N 1
ATOM 838 C CA . GLU A 1 100 ? 13.748 -15.943 -11.679 1.00 85.56 100 GLU A CA 1
ATOM 839 C C . GLU A 1 100 ? 15.123 -16.069 -12.363 1.00 85.56 100 GLU A C 1
ATOM 841 O O . GLU A 1 100 ? 15.562 -17.189 -12.623 1.00 85.56 100 GLU A O 1
ATOM 846 N N . PHE A 1 101 ? 15.832 -14.972 -12.657 1.00 81.62 101 PHE A N 1
ATOM 847 C CA . PHE A 1 101 ? 17.117 -15.050 -13.371 1.00 81.62 101 PHE A CA 1
ATOM 848 C C . PHE A 1 101 ? 18.348 -14.921 -12.458 1.00 81.62 101 PHE A C 1
ATOM 850 O O . PHE A 1 101 ? 18.275 -14.354 -11.368 1.00 81.62 101 PHE A O 1
ATOM 857 N N . ASP A 1 102 ? 19.491 -15.452 -12.906 1.00 81.88 102 ASP A N 1
ATOM 858 C CA . ASP A 1 102 ? 20.749 -15.438 -12.148 1.00 81.88 102 ASP A CA 1
ATOM 859 C C . ASP A 1 102 ? 21.305 -14.016 -11.968 1.00 81.88 102 ASP A C 1
ATOM 861 O O . ASP A 1 102 ? 21.482 -13.268 -12.926 1.00 81.88 102 ASP A O 1
ATOM 865 N N . LYS A 1 103 ? 21.569 -13.657 -10.712 1.00 84.88 103 LYS A N 1
ATOM 866 C CA . LYS A 1 103 ? 22.024 -12.333 -10.268 1.00 84.88 103 LYS A CA 1
ATOM 867 C C . LYS A 1 103 ? 23.492 -12.332 -9.841 1.00 84.88 103 LYS A C 1
ATOM 869 O O . LYS A 1 103 ? 24.008 -11.284 -9.478 1.00 84.88 103 LYS A O 1
ATOM 874 N N . THR A 1 104 ? 24.143 -13.496 -9.829 1.00 80.69 104 THR A N 1
ATOM 875 C CA . THR A 1 104 ? 25.495 -13.687 -9.278 1.00 80.69 104 THR A CA 1
ATOM 876 C C . THR A 1 104 ? 26.602 -13.501 -10.312 1.00 80.69 104 THR A C 1
ATOM 878 O O . THR A 1 104 ? 27.778 -13.456 -9.961 1.00 80.69 104 THR A O 1
ATOM 881 N N . THR A 1 105 ? 26.228 -13.358 -11.583 1.00 79.94 105 THR A N 1
ATOM 882 C CA . THR A 1 105 ? 27.155 -13.213 -12.708 1.00 79.94 105 THR A CA 1
ATOM 883 C C . THR A 1 105 ? 27.826 -11.842 -12.763 1.00 79.94 105 THR A C 1
ATOM 885 O O . THR A 1 105 ? 28.925 -11.735 -13.299 1.00 79.94 105 THR A O 1
ATOM 888 N N . ASP A 1 106 ? 27.185 -10.802 -12.220 1.00 88.75 106 ASP A N 1
ATOM 889 C CA . ASP A 1 106 ? 27.689 -9.427 -12.208 1.00 88.75 106 ASP A CA 1
ATOM 890 C C . ASP A 1 106 ? 27.200 -8.683 -10.952 1.00 88.75 106 ASP A C 1
ATOM 892 O O . ASP A 1 106 ? 26.009 -8.677 -10.622 1.00 88.75 106 ASP A O 1
ATOM 896 N N . TRP A 1 107 ? 28.130 -8.024 -10.260 1.00 92.12 107 TRP A N 1
ATOM 897 C CA . TRP A 1 107 ? 27.854 -7.237 -9.060 1.00 92.12 107 TRP A CA 1
ATOM 898 C C . TRP A 1 107 ? 26.912 -6.052 -9.334 1.00 92.12 107 TRP A C 1
ATOM 900 O O . TRP A 1 107 ? 26.173 -5.641 -8.434 1.00 92.12 107 TRP A O 1
ATOM 910 N N . GLU A 1 108 ? 26.905 -5.497 -10.553 1.00 94.12 108 GLU A N 1
ATOM 911 C CA . GLU A 1 108 ? 25.998 -4.409 -10.930 1.00 94.12 108 GLU A CA 1
ATOM 912 C C . GLU A 1 108 ? 24.548 -4.895 -11.001 1.00 94.12 108 GLU A C 1
ATOM 914 O O . GLU A 1 108 ? 23.656 -4.236 -10.456 1.00 94.12 108 GLU A O 1
ATOM 919 N N . ILE A 1 109 ? 24.315 -6.084 -11.573 1.00 94.38 109 ILE A N 1
ATOM 920 C CA . ILE A 1 109 ? 22.993 -6.731 -11.608 1.00 94.38 109 ILE A CA 1
ATOM 921 C C . ILE A 1 109 ? 22.478 -6.918 -10.180 1.00 94.38 109 ILE A C 1
ATOM 923 O O . ILE A 1 109 ? 21.364 -6.498 -9.850 1.00 94.38 109 ILE A O 1
ATOM 927 N N . GLU A 1 110 ? 23.301 -7.510 -9.309 1.00 94.88 110 GLU A N 1
ATOM 928 C CA . GLU A 1 110 ? 22.938 -7.762 -7.915 1.00 94.88 110 GLU A CA 1
ATOM 929 C C . GLU A 1 110 ? 22.610 -6.461 -7.169 1.00 94.88 110 GLU A C 1
ATOM 931 O O . GLU A 1 110 ? 21.612 -6.382 -6.442 1.00 94.88 110 GLU A O 1
ATOM 936 N N . LYS A 1 111 ? 23.423 -5.417 -7.361 1.00 96.56 111 LYS A N 1
ATOM 937 C CA . LYS A 1 111 ? 23.227 -4.106 -6.736 1.00 96.56 111 LYS A CA 1
ATOM 938 C C . LYS A 1 111 ? 21.910 -3.466 -7.165 1.00 96.56 111 LYS A C 1
ATOM 940 O O . LYS A 1 111 ? 21.156 -3.003 -6.299 1.00 96.56 111 LYS A O 1
ATOM 945 N N . TYR A 1 112 ? 21.612 -3.439 -8.463 1.00 97.44 112 TYR A N 1
ATOM 946 C CA . TYR A 1 112 ? 20.357 -2.883 -8.970 1.00 97.44 112 TYR A CA 1
ATOM 947 C C . TYR A 1 112 ? 19.152 -3.671 -8.458 1.00 97.44 112 TYR A C 1
ATOM 949 O O . TYR A 1 112 ? 18.208 -3.078 -7.936 1.00 97.44 112 TYR A O 1
ATOM 957 N N . TYR A 1 113 ? 19.217 -5.000 -8.493 1.00 97.19 113 TYR A N 1
ATOM 958 C CA . TYR A 1 113 ? 18.151 -5.856 -7.985 1.00 97.19 113 TYR A CA 1
ATOM 959 C C . TYR A 1 113 ? 17.893 -5.649 -6.482 1.00 97.19 113 TYR A C 1
ATOM 961 O O . TYR A 1 113 ? 16.754 -5.419 -6.073 1.00 97.19 113 TYR A O 1
ATOM 969 N N . LYS A 1 114 ? 18.939 -5.659 -5.642 1.00 96.94 114 LYS A N 1
ATOM 970 C CA . LYS A 1 114 ? 18.807 -5.407 -4.193 1.00 96.94 114 LYS A CA 1
ATOM 971 C C . LYS A 1 114 ? 18.218 -4.026 -3.912 1.00 96.94 114 LYS A C 1
ATOM 973 O O . LYS A 1 114 ? 17.364 -3.887 -3.035 1.00 96.94 114 LYS A O 1
ATOM 978 N N . THR A 1 115 ? 18.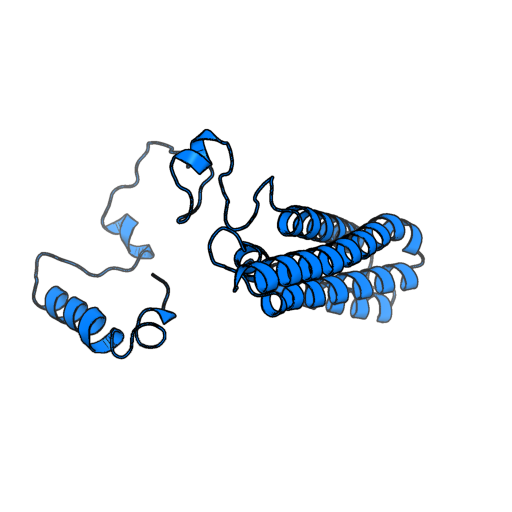633 -3.017 -4.677 1.00 98.44 115 THR A N 1
ATOM 979 C CA . THR A 1 115 ? 18.076 -1.661 -4.583 1.00 98.44 115 THR A CA 1
ATOM 980 C C . THR A 1 115 ? 16.595 -1.642 -4.959 1.00 98.44 115 THR A C 1
ATOM 982 O O . THR A 1 115 ? 15.786 -1.042 -4.250 1.00 98.44 115 THR A O 1
ATOM 985 N N . ALA A 1 116 ? 16.217 -2.338 -6.033 1.00 98.38 116 ALA A N 1
ATOM 986 C CA . ALA A 1 116 ? 14.829 -2.451 -6.453 1.00 98.38 116 ALA A CA 1
ATOM 987 C C . ALA A 1 116 ? 13.960 -3.123 -5.388 1.00 98.38 116 ALA A C 1
ATOM 989 O O . ALA A 1 116 ? 12.929 -2.567 -5.009 1.00 98.38 116 ALA A O 1
ATOM 990 N N . ARG A 1 117 ? 14.415 -4.265 -4.851 1.00 97.81 117 ARG A N 1
ATOM 991 C CA . ARG A 1 117 ? 13.752 -4.988 -3.761 1.00 97.81 117 ARG A CA 1
ATOM 992 C C . ARG A 1 117 ? 13.541 -4.064 -2.567 1.00 97.81 117 ARG A C 1
ATOM 994 O O . ARG A 1 117 ? 12.403 -3.857 -2.180 1.00 97.81 117 ARG A O 1
ATOM 1001 N N . PHE A 1 118 ? 14.588 -3.397 -2.079 1.00 98.50 118 PHE A N 1
ATOM 1002 C CA . PHE A 1 118 ? 14.483 -2.457 -0.956 1.00 98.50 118 PHE A CA 1
ATOM 1003 C C . PHE A 1 118 ? 13.371 -1.409 -1.130 1.00 98.50 118 PHE A C 1
ATOM 1005 O O . PHE A 1 118 ? 12.604 -1.156 -0.198 1.00 98.50 118 PHE A O 1
ATOM 1012 N N . PHE A 1 119 ? 13.276 -0.787 -2.308 1.00 98.81 119 PHE A N 1
ATOM 1013 C CA . PHE A 1 119 ? 12.225 0.194 -2.575 1.00 98.81 119 PHE A CA 1
ATOM 1014 C C . PHE A 1 119 ? 10.849 -0.448 -2.758 1.00 98.81 119 PHE A C 1
ATOM 1016 O O . PHE A 1 119 ? 9.858 0.139 -2.327 1.00 98.81 119 PHE A O 1
ATOM 1023 N N . TYR A 1 120 ? 10.780 -1.647 -3.336 1.00 98.50 120 TYR A N 1
ATOM 1024 C CA . TYR A 1 120 ? 9.539 -2.392 -3.503 1.00 98.50 120 TYR A CA 1
ATOM 1025 C C . TYR A 1 120 ? 8.908 -2.749 -2.146 1.00 98.50 120 TYR A C 1
ATOM 1027 O O . TYR A 1 120 ? 7.757 -2.382 -1.924 1.00 98.50 120 TYR A O 1
ATOM 1035 N N . ASP A 1 121 ? 9.650 -3.338 -1.194 1.00 98.00 121 ASP A N 1
ATOM 1036 C CA . ASP A 1 121 ? 9.147 -3.660 0.166 1.00 98.00 121 ASP A CA 1
ATOM 1037 C C . ASP A 1 121 ? 8.564 -2.441 0.854 1.00 98.00 121 ASP A C 1
ATOM 1039 O O . ASP A 1 121 ? 7.505 -2.498 1.474 1.00 98.00 121 ASP A O 1
ATOM 1043 N N . LYS A 1 122 ? 9.285 -1.324 0.755 1.00 97.94 122 LYS A N 1
ATOM 1044 C CA . LYS A 1 122 ? 8.861 -0.075 1.369 1.00 97.94 122 LYS A CA 1
ATOM 1045 C C . LYS A 1 122 ? 7.661 0.527 0.654 1.00 97.94 122 LYS A C 1
ATOM 1047 O O . LYS A 1 122 ? 6.857 1.174 1.308 1.00 97.94 122 LYS A O 1
ATOM 1052 N N . GLY A 1 123 ? 7.551 0.343 -0.661 1.00 97.00 123 GLY A N 1
ATOM 1053 C CA . GLY A 1 123 ? 6.532 0.956 -1.508 1.00 97.00 123 GLY A CA 1
ATOM 1054 C C . GLY A 1 123 ? 5.165 0.277 -1.459 1.00 97.00 123 GLY A C 1
ATOM 1055 O O . GLY A 1 123 ? 4.170 0.936 -1.738 1.00 97.00 123 GLY A O 1
ATOM 1056 N N . ILE A 1 124 ? 5.080 -0.998 -1.061 1.00 96.62 124 ILE A N 1
ATOM 1057 C CA . ILE A 1 124 ? 3.816 -1.764 -1.056 1.00 96.62 124 ILE A CA 1
ATOM 1058 C C . ILE A 1 124 ? 2.906 -1.519 0.167 1.00 96.62 124 ILE A C 1
ATOM 1060 O O . ILE A 1 124 ? 1.910 -2.221 0.353 1.00 96.62 124 ILE A O 1
ATOM 1064 N N . TYR A 1 125 ? 3.228 -0.542 1.016 1.00 97.38 125 TYR A N 1
ATOM 1065 C CA . TYR A 1 125 ? 2.389 -0.136 2.148 1.00 97.38 125 TYR A CA 1
ATOM 1066 C C . TYR A 1 125 ? 1.037 0.445 1.697 1.00 97.38 125 TYR A C 1
ATOM 1068 O O . TYR A 1 125 ? 0.889 0.986 0.605 1.00 97.38 125 TYR A O 1
ATOM 1076 N N . SER A 1 126 ? 0.017 0.335 2.551 1.00 97.12 126 SER A N 1
ATOM 1077 C CA . SER A 1 126 ? -1.382 0.577 2.166 1.00 97.12 126 SER A CA 1
ATOM 1078 C C . SER A 1 126 ? -1.842 2.039 2.261 1.00 97.12 126 SER A C 1
ATOM 1080 O O . SER A 1 126 ? -2.886 2.390 1.705 1.00 97.12 126 SER A O 1
ATOM 1082 N N . CYS A 1 127 ? -1.083 2.908 2.938 1.00 96.94 127 CYS A N 1
ATOM 1083 C CA . CYS A 1 127 ? -1.450 4.312 3.148 1.00 96.94 127 CYS A CA 1
ATOM 1084 C C . CYS A 1 127 ? -1.706 5.104 1.851 1.00 96.94 127 CYS A C 1
ATOM 1086 O O . CYS A 1 127 ? -2.673 5.866 1.837 1.00 96.94 127 CYS A O 1
ATOM 1088 N N . PRO A 1 128 ? -0.921 4.957 0.762 1.00 97.62 128 PRO A N 1
ATOM 1089 C CA . PRO A 1 128 ? -1.124 5.732 -0.458 1.00 97.62 128 PRO A CA 1
ATOM 1090 C C . PRO A 1 128 ? -2.523 5.547 -1.044 1.00 97.62 128 PRO A C 1
ATOM 1092 O O . PRO A 1 128 ? -3.201 6.527 -1.332 1.00 97.62 128 PRO A O 1
ATOM 1095 N N . VAL A 1 129 ? -3.004 4.305 -1.155 1.00 96.81 129 VAL A N 1
ATOM 1096 C CA . VAL A 1 129 ? -4.358 4.042 -1.664 1.00 96.81 129 VAL A CA 1
ATOM 1097 C C . VAL A 1 129 ? -5.438 4.430 -0.649 1.00 96.81 129 VAL A C 1
ATOM 1099 O O . VAL A 1 129 ? -6.473 4.940 -1.050 1.00 96.81 129 VAL A O 1
ATOM 1102 N N . TRP A 1 130 ? -5.190 4.316 0.660 1.00 97.25 130 TRP A N 1
ATOM 1103 C CA . TRP A 1 130 ? -6.135 4.798 1.679 1.00 97.25 130 TRP A CA 1
ATOM 1104 C C . TRP A 1 130 ? -6.369 6.318 1.594 1.00 97.25 130 TRP A C 1
ATOM 1106 O O . TRP A 1 130 ? -7.506 6.796 1.667 1.00 97.25 130 TRP A O 1
ATOM 1116 N N . TRP A 1 131 ? -5.292 7.083 1.379 1.00 97.50 131 TRP A N 1
ATOM 1117 C CA . TRP A 1 131 ? -5.329 8.535 1.170 1.00 97.50 131 TRP A CA 1
ATOM 1118 C C . TRP A 1 131 ? -5.857 8.942 -0.209 1.00 97.50 131 TRP A C 1
ATOM 1120 O O . TRP A 1 131 ? -6.040 10.134 -0.450 1.00 97.50 131 TRP A O 1
ATOM 1130 N N . ALA A 1 132 ? -6.115 7.995 -1.111 1.00 96.50 132 ALA A N 1
ATOM 1131 C CA . ALA A 1 132 ? -6.629 8.248 -2.450 1.00 96.50 132 ALA A CA 1
ATOM 1132 C C . ALA A 1 132 ? -8.163 8.247 -2.523 1.00 96.50 132 ALA A C 1
ATOM 1134 O O . ALA A 1 132 ? -8.709 8.025 -3.599 1.00 96.50 132 ALA A O 1
ATOM 1135 N N . ASN A 1 133 ? -8.885 8.535 -1.433 1.00 93.00 133 ASN A N 1
ATOM 1136 C CA . ASN A 1 133 ? -10.349 8.456 -1.367 1.00 93.00 133 ASN A CA 1
ATOM 1137 C C . ASN A 1 133 ? -11.028 9.824 -1.129 1.00 93.00 133 ASN A C 1
ATOM 1139 O O . ASN A 1 133 ? -11.619 10.089 -0.075 1.00 93.00 133 ASN A O 1
ATOM 1143 N N . PRO A 1 134 ? -11.018 10.731 -2.125 1.00 88.81 134 PRO A N 1
ATOM 1144 C CA . PRO A 1 134 ? -11.530 12.088 -1.952 1.00 88.81 134 PRO A CA 1
ATOM 1145 C C . PRO A 1 134 ? -13.019 12.156 -1.593 1.00 88.81 134 PRO A C 1
ATOM 1147 O O . PRO A 1 134 ? -13.428 13.154 -0.999 1.00 88.81 134 PRO A O 1
ATOM 1150 N N . HIS A 1 135 ? -13.802 11.128 -1.938 1.00 85.12 135 HIS A N 1
ATOM 1151 C CA . HIS A 1 135 ? -15.236 11.026 -1.653 1.00 85.12 135 HIS A CA 1
ATOM 1152 C C . HIS A 1 135 ? -15.541 10.607 -0.211 1.00 85.12 135 HIS A C 1
ATOM 1154 O O . HIS A 1 135 ? -16.596 10.963 0.303 1.00 85.12 135 HIS A O 1
ATOM 1160 N N . ARG A 1 136 ? -14.620 9.897 0.454 1.00 86.06 136 ARG A N 1
ATOM 1161 C CA . ARG A 1 136 ? -14.759 9.439 1.848 1.00 86.06 136 ARG A CA 1
ATOM 1162 C C . ARG A 1 136 ? -13.932 10.267 2.837 1.00 86.06 136 ARG A C 1
ATOM 1164 O O . ARG A 1 136 ? -13.675 9.834 3.951 1.00 86.06 136 ARG A O 1
ATOM 1171 N N . GLY A 1 137 ? -13.515 11.468 2.434 1.00 86.62 137 GLY A N 1
ATOM 1172 C CA . GLY A 1 137 ? -12.799 12.414 3.296 1.00 86.62 137 GLY A CA 1
ATOM 1173 C C . GLY A 1 137 ? -11.302 12.137 3.469 1.00 86.62 137 GLY A C 1
ATOM 1174 O O . GLY A 1 137 ? -10.600 12.992 4.002 1.00 86.62 137 GLY A O 1
ATOM 1175 N N . THR A 1 138 ? -10.778 11.021 2.959 1.00 91.88 138 THR A N 1
ATOM 1176 C CA . THR A 1 138 ? -9.352 10.683 3.039 1.00 91.88 138 THR A CA 1
ATOM 1177 C C . THR A 1 138 ? -8.650 11.099 1.751 1.00 91.88 138 THR A C 1
ATOM 1179 O O . THR A 1 138 ? -8.717 10.433 0.722 1.00 91.88 138 THR A O 1
ATOM 1182 N N . TRP A 1 139 ? -8.015 12.273 1.777 1.00 95.31 139 TRP A N 1
ATOM 1183 C CA . TRP A 1 139 ? -7.357 12.855 0.606 1.00 95.31 139 TRP A CA 1
ATOM 1184 C C . TRP A 1 139 ? -6.042 13.534 0.964 1.00 95.31 139 TRP A C 1
ATOM 1186 O O . TRP A 1 139 ? -6.047 14.547 1.661 1.00 95.31 139 TRP A O 1
ATOM 1196 N N . SER A 1 140 ? -4.934 13.030 0.423 1.00 96.38 140 SER A N 1
ATOM 1197 C CA . SER A 1 140 ? -3.645 13.721 0.482 1.00 96.38 140 SER A CA 1
ATOM 1198 C C . SER A 1 140 ? -2.790 13.385 -0.744 1.00 96.38 140 SER A C 1
ATOM 1200 O O . SER A 1 140 ? -2.187 12.313 -0.776 1.00 96.38 140 SER A O 1
ATOM 1202 N N . PRO A 1 141 ? -2.695 14.273 -1.755 1.00 95.69 141 PRO A N 1
ATOM 1203 C CA . PRO A 1 141 ? -1.933 13.989 -2.973 1.00 95.69 141 PRO A CA 1
ATOM 1204 C C . PRO A 1 141 ? -0.455 13.713 -2.683 1.00 95.69 141 PRO A C 1
ATOM 1206 O O . PRO A 1 141 ? 0.132 12.845 -3.319 1.00 95.69 141 PRO A O 1
ATOM 1209 N N . ASN A 1 142 ? 0.117 14.362 -1.665 1.00 96.44 142 ASN A N 1
ATOM 1210 C CA . ASN A 1 142 ? 1.501 14.131 -1.253 1.00 96.44 142 ASN A CA 1
ATOM 1211 C C . ASN A 1 142 ? 1.698 12.724 -0.671 1.00 96.44 142 ASN A C 1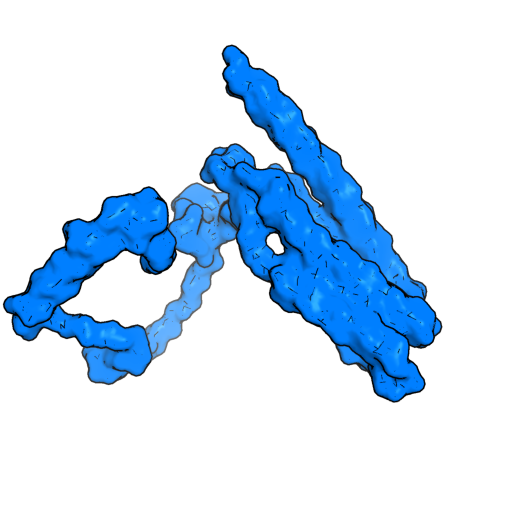
ATOM 1213 O O . ASN A 1 142 ? 2.640 12.042 -1.052 1.00 96.44 142 ASN A O 1
ATOM 1217 N N . LEU A 1 143 ? 0.801 12.259 0.209 1.00 97.62 143 LEU A N 1
ATOM 1218 C CA . LEU A 1 143 ? 0.913 10.918 0.806 1.00 97.62 143 LEU A CA 1
ATOM 1219 C C . LEU A 1 143 ? 0.627 9.808 -0.216 1.00 97.62 143 LEU A C 1
ATOM 1221 O O . LEU A 1 143 ? 1.225 8.737 -0.140 1.00 97.62 143 LEU A O 1
ATOM 1225 N N . ILE A 1 144 ? -0.244 10.069 -1.198 1.00 98.06 144 ILE A N 1
ATOM 1226 C CA . ILE A 1 144 ? -0.447 9.164 -2.337 1.00 98.06 144 ILE A CA 1
ATOM 1227 C C . ILE A 1 144 ? 0.842 9.076 -3.164 1.00 98.06 144 ILE A C 1
ATOM 1229 O O . ILE A 1 144 ? 1.324 7.981 -3.460 1.00 98.06 144 ILE A O 1
ATOM 1233 N N . TYR A 1 145 ? 1.411 10.227 -3.529 1.00 97.69 145 TYR A N 1
ATOM 1234 C CA . TYR A 1 145 ? 2.554 10.284 -4.433 1.00 97.69 145 TYR A CA 1
ATOM 1235 C C . TYR A 1 145 ? 3.850 9.772 -3.799 1.00 97.69 145 TYR A C 1
ATOM 1237 O O . TYR A 1 145 ? 4.631 9.125 -4.486 1.00 97.69 145 TYR A O 1
ATOM 1245 N N . GLN A 1 146 ? 4.037 9.935 -2.486 1.00 97.62 146 GLN A N 1
ATOM 1246 C CA . GLN A 1 146 ? 5.149 9.316 -1.753 1.00 97.62 146 GLN A CA 1
ATOM 1247 C C . GLN A 1 146 ? 5.226 7.799 -1.974 1.00 97.62 146 GLN A C 1
ATOM 1249 O O . GLN A 1 146 ? 6.311 7.254 -2.165 1.00 97.62 146 GLN A O 1
ATOM 1254 N N . GLY A 1 147 ? 4.077 7.116 -2.012 1.00 97.75 147 GLY A N 1
ATOM 1255 C CA . GLY A 1 147 ? 4.038 5.698 -2.360 1.00 97.75 147 GLY A CA 1
ATOM 1256 C C . GLY A 1 147 ? 4.488 5.451 -3.796 1.00 97.75 147 GLY A C 1
ATOM 1257 O O . GLY A 1 147 ? 5.332 4.597 -4.040 1.00 97.75 147 GLY A O 1
ATOM 1258 N N . VAL A 1 148 ? 3.968 6.238 -4.743 1.00 98.25 148 VAL A N 1
ATOM 1259 C CA . VAL A 1 148 ? 4.335 6.144 -6.165 1.00 98.25 148 VAL A CA 1
ATOM 1260 C C . VAL A 1 148 ? 5.840 6.338 -6.369 1.00 98.25 148 VAL A C 1
ATOM 1262 O O . VAL A 1 148 ? 6.444 5.576 -7.113 1.00 98.25 148 VAL A O 1
ATOM 1265 N N . GLU A 1 149 ? 6.477 7.283 -5.678 1.00 98.44 149 GLU A N 1
ATOM 1266 C CA . GLU A 1 149 ? 7.923 7.518 -5.787 1.00 98.44 149 GLU A CA 1
ATOM 1267 C C . GLU A 1 149 ? 8.759 6.294 -5.397 1.00 98.44 149 GLU A C 1
ATOM 1269 O O . GLU A 1 149 ? 9.740 5.979 -6.074 1.00 98.44 149 GLU A O 1
ATOM 1274 N N . LEU A 1 150 ? 8.374 5.579 -4.335 1.00 98.69 150 LEU A N 1
ATOM 1275 C CA . LEU A 1 150 ? 9.049 4.341 -3.936 1.00 98.69 150 LEU A CA 1
ATOM 1276 C C . LEU A 1 150 ? 8.889 3.262 -5.013 1.00 98.69 150 LEU A C 1
ATOM 1278 O O . LEU A 1 150 ? 9.867 2.621 -5.396 1.00 98.69 150 LEU A O 1
ATOM 1282 N N . LEU A 1 151 ? 7.685 3.117 -5.567 1.00 98.69 151 LEU A N 1
ATOM 1283 C CA . LEU A 1 151 ? 7.410 2.152 -6.633 1.00 98.69 151 LEU A CA 1
ATOM 1284 C C . LEU A 1 151 ? 8.170 2.482 -7.924 1.00 98.69 151 LEU A C 1
ATOM 1286 O O . LEU A 1 151 ? 8.711 1.581 -8.559 1.00 98.69 151 LEU A O 1
ATOM 1290 N N . MET A 1 152 ? 8.287 3.761 -8.287 1.00 98.75 152 MET A N 1
ATOM 1291 C CA . MET A 1 152 ? 9.056 4.187 -9.461 1.00 98.75 152 MET A CA 1
ATOM 1292 C C . MET A 1 152 ? 10.557 3.956 -9.279 1.00 98.75 152 MET A C 1
ATOM 1294 O O . MET A 1 152 ? 11.230 3.533 -10.217 1.00 98.75 152 MET A O 1
ATOM 1298 N N . ARG A 1 153 ? 11.093 4.163 -8.067 1.00 98.81 153 ARG A N 1
ATOM 1299 C CA . ARG A 1 153 ? 12.486 3.805 -7.752 1.00 98.81 153 ARG A CA 1
ATOM 1300 C C . ARG A 1 153 ? 12.713 2.303 -7.884 1.00 98.81 153 ARG A C 1
ATOM 1302 O O . ARG A 1 153 ? 13.736 1.908 -8.439 1.00 98.81 153 ARG A O 1
ATOM 1309 N N . ALA A 1 154 ? 11.775 1.477 -7.424 1.00 98.75 154 ALA A N 1
ATOM 1310 C CA . ALA A 1 154 ? 11.849 0.033 -7.612 1.00 98.75 154 ALA A CA 1
ATOM 1311 C C . ALA A 1 154 ? 11.825 -0.345 -9.103 1.00 98.75 154 ALA A C 1
ATOM 1313 O O . ALA A 1 154 ? 12.722 -1.047 -9.559 1.00 98.75 154 ALA A O 1
ATOM 1314 N N . ALA A 1 155 ? 10.866 0.193 -9.865 1.00 98.69 155 ALA A N 1
ATOM 1315 C CA . ALA A 1 155 ? 10.701 -0.059 -11.298 1.00 98.69 155 ALA A CA 1
ATOM 1316 C C . ALA A 1 155 ? 11.945 0.307 -12.119 1.00 98.69 155 ALA A C 1
ATOM 1318 O O . ALA A 1 155 ? 12.384 -0.467 -12.965 1.00 98.69 155 ALA A O 1
ATOM 1319 N N . LEU A 1 156 ? 12.535 1.475 -11.852 1.00 98.62 156 LEU A N 1
ATOM 1320 C CA . LEU A 1 156 ? 13.758 1.903 -12.524 1.00 98.62 156 LEU A CA 1
ATOM 1321 C C . LEU A 1 156 ? 14.908 0.937 -12.237 1.00 98.62 156 LEU A C 1
ATOM 1323 O O . LEU A 1 156 ? 15.554 0.460 -13.162 1.00 98.62 156 LEU A O 1
ATOM 1327 N N . ASN A 1 157 ? 15.154 0.632 -10.962 1.00 98.56 157 ASN A N 1
ATOM 1328 C CA . ASN A 1 157 ? 16.288 -0.208 -10.584 1.00 98.56 157 ASN A CA 1
ATOM 1329 C C . ASN A 1 157 ? 16.141 -1.639 -11.111 1.00 98.56 157 ASN A C 1
ATOM 1331 O O . ASN A 1 157 ? 17.123 -2.212 -11.568 1.00 98.56 157 ASN A O 1
ATOM 1335 N N . ILE A 1 158 ? 14.933 -2.207 -11.112 1.00 98.06 158 ILE A N 1
ATOM 1336 C CA . ILE A 1 158 ? 14.747 -3.563 -11.632 1.00 98.06 158 ILE A CA 1
ATOM 1337 C C . ILE A 1 158 ? 14.928 -3.621 -13.153 1.00 98.06 158 ILE A C 1
ATOM 1339 O O . ILE A 1 158 ? 15.538 -4.561 -13.656 1.00 98.06 158 ILE A O 1
ATOM 1343 N N . GLN A 1 159 ? 14.501 -2.584 -13.883 1.00 97.75 159 GLN A N 1
ATOM 1344 C CA . GLN A 1 159 ? 14.759 -2.493 -15.320 1.00 97.75 159 GLN A CA 1
ATOM 1345 C C . GLN A 1 159 ? 16.254 -2.305 -15.611 1.00 97.75 159 GLN A C 1
ATOM 1347 O O . GLN A 1 159 ? 16.757 -2.905 -16.553 1.00 97.75 159 GLN A O 1
ATOM 1352 N N . MET A 1 160 ? 16.992 -1.540 -14.797 1.00 97.38 160 MET A N 1
ATOM 1353 C CA . MET A 1 160 ? 18.454 -1.426 -14.937 1.00 97.38 160 MET A CA 1
ATOM 1354 C C . MET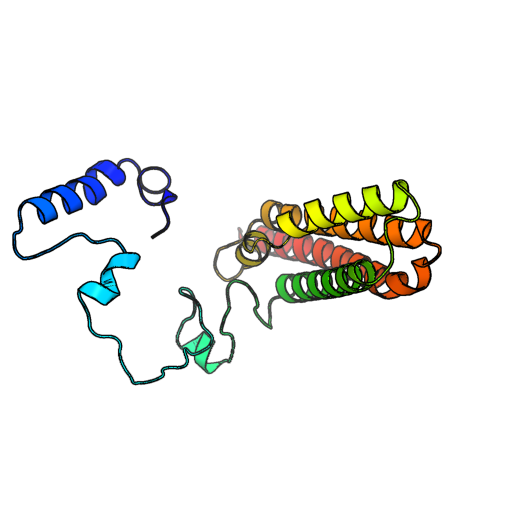 A 1 160 ? 19.164 -2.764 -14.705 1.00 97.38 160 MET A C 1
ATOM 1356 O O . MET A 1 160 ? 20.086 -3.091 -15.446 1.00 97.38 160 MET A O 1
ATOM 1360 N N . ALA A 1 161 ? 18.702 -3.577 -13.746 1.00 96.19 161 ALA A N 1
ATOM 1361 C CA . ALA A 1 161 ? 19.227 -4.931 -13.560 1.00 96.19 161 ALA A CA 1
ATOM 1362 C C . ALA A 1 161 ? 19.014 -5.803 -14.811 1.00 96.19 161 ALA A C 1
ATOM 1364 O O . ALA A 1 161 ? 19.907 -6.551 -15.196 1.00 96.19 161 ALA A O 1
ATOM 1365 N N . LEU A 1 162 ? 17.852 -5.687 -15.465 1.00 95.06 162 LEU A N 1
ATOM 1366 C CA . LEU A 1 162 ? 17.558 -6.402 -16.711 1.00 95.06 162 LEU A CA 1
ATOM 1367 C C . LEU A 1 162 ? 18.383 -5.900 -17.895 1.00 95.06 162 LEU A C 1
ATOM 1369 O O . LEU A 1 162 ? 18.832 -6.715 -18.691 1.00 95.06 162 LEU A O 1
ATOM 1373 N N . VAL A 1 163 ? 18.604 -4.588 -18.007 1.00 95.25 163 VAL A N 1
ATOM 1374 C CA . VAL A 1 163 ? 19.487 -4.005 -19.030 1.00 95.25 163 VAL A CA 1
ATOM 1375 C C . VAL A 1 163 ? 20.906 -4.546 -18.871 1.00 95.25 163 VAL A C 1
ATOM 1377 O O . VAL A 1 163 ? 21.475 -5.036 -19.839 1.00 95.25 163 VAL A O 1
ATOM 1380 N N . GLN A 1 164 ? 21.449 -4.533 -17.650 1.00 94.56 164 GLN A N 1
ATOM 1381 C CA . GLN A 1 164 ? 22.788 -5.063 -17.377 1.00 94.56 164 GLN A CA 1
ATOM 1382 C C . GLN A 1 164 ? 22.889 -6.570 -17.661 1.00 94.56 164 GLN A C 1
ATOM 1384 O O . GLN A 1 164 ? 23.934 -7.065 -18.067 1.00 94.56 164 GLN A O 1
ATOM 1389 N N . ALA A 1 165 ? 21.792 -7.302 -17.473 1.00 92.81 165 ALA A N 1
ATOM 1390 C CA . ALA A 1 165 ? 21.711 -8.728 -17.762 1.00 92.81 165 ALA A CA 1
ATOM 1391 C C . ALA A 1 165 ? 21.444 -9.062 -19.245 1.00 92.81 165 ALA A C 1
ATOM 1393 O O . ALA A 1 165 ? 21.202 -10.233 -19.536 1.00 92.81 165 ALA A O 1
ATOM 1394 N N . ASP A 1 166 ? 21.429 -8.070 -20.148 1.00 93.25 166 ASP A N 1
ATOM 1395 C CA . ASP A 1 166 ? 21.052 -8.208 -21.568 1.00 93.25 166 ASP A CA 1
ATOM 1396 C C . ASP A 1 166 ? 19.661 -8.854 -21.762 1.00 93.25 166 ASP A C 1
ATOM 1398 O O . ASP A 1 166 ? 19.432 -9.747 -22.575 1.00 93.25 166 ASP A O 1
ATOM 1402 N N . LYS A 1 167 ? 18.712 -8.446 -20.912 1.00 93.06 167 LYS A N 1
ATOM 1403 C CA . LYS A 1 167 ? 17.343 -8.985 -20.804 1.00 93.06 167 LYS A CA 1
ATOM 1404 C C . LYS A 1 167 ? 16.284 -7.884 -20.747 1.00 93.06 167 LYS A C 1
ATOM 1406 O O . LYS A 1 167 ? 15.175 -8.115 -20.258 1.00 93.06 167 LYS A O 1
ATOM 1411 N N . SER A 1 168 ? 16.608 -6.680 -21.218 1.00 93.56 168 SER A N 1
ATOM 1412 C CA . SER A 1 168 ? 15.714 -5.515 -21.175 1.00 93.56 168 SER A CA 1
ATOM 1413 C C . SER A 1 168 ? 14.347 -5.790 -21.795 1.00 93.56 168 SER A C 1
ATOM 1415 O O . SER A 1 168 ? 13.331 -5.381 -21.227 1.00 93.56 168 SER A O 1
ATOM 1417 N N . ASP A 1 169 ? 14.327 -6.530 -22.900 1.00 95.88 169 ASP A N 1
ATOM 1418 C CA . ASP A 1 169 ? 13.139 -6.800 -23.715 1.00 95.88 169 ASP A CA 1
ATOM 1419 C C . ASP A 1 169 ? 12.081 -7.595 -22.939 1.00 95.88 169 ASP A C 1
ATOM 1421 O O . ASP A 1 169 ? 10.879 -7.401 -23.118 1.00 95.88 169 ASP A O 1
ATOM 1425 N N . LEU A 1 170 ? 12.517 -8.447 -22.003 1.00 94.00 170 LEU A N 1
ATOM 1426 C CA . LEU A 1 170 ? 11.626 -9.220 -21.137 1.00 94.00 170 LEU A CA 1
ATOM 1427 C C . LEU A 1 170 ? 10.844 -8.326 -20.160 1.00 94.00 170 LEU A C 1
ATOM 1429 O O . LEU A 1 170 ? 9.717 -8.648 -19.778 1.00 94.00 170 LEU A O 1
ATOM 1433 N N . GLY A 1 171 ? 11.450 -7.214 -19.733 1.00 95.12 171 GLY A N 1
ATOM 1434 C CA . GLY A 1 171 ? 10.868 -6.266 -18.782 1.00 95.12 171 GLY A CA 1
ATOM 1435 C C . GLY A 1 171 ? 10.182 -5.062 -19.425 1.00 95.12 171 GLY A C 1
ATOM 1436 O O . GLY A 1 171 ? 9.332 -4.434 -18.789 1.00 95.12 171 GLY A O 1
ATOM 1437 N N . GLU A 1 172 ? 10.507 -4.751 -20.683 1.00 97.00 172 GLU A N 1
ATOM 1438 C CA . GLU A 1 172 ? 10.125 -3.503 -21.349 1.00 97.00 172 GLU A CA 1
ATOM 1439 C C . GLU A 1 172 ? 8.608 -3.267 -21.342 1.00 97.00 172 GLU A C 1
ATOM 1441 O O . GLU A 1 172 ? 8.143 -2.185 -20.980 1.00 97.00 172 GLU A O 1
ATOM 1446 N N . GLY A 1 173 ? 7.810 -4.294 -21.651 1.00 98.19 173 GLY A N 1
ATOM 1447 C CA . GLY A 1 173 ? 6.349 -4.184 -21.635 1.00 98.19 173 GLY A CA 1
ATOM 1448 C C . GLY A 1 173 ? 5.791 -3.791 -20.261 1.00 98.19 173 GLY A C 1
ATOM 1449 O O . GLY A 1 173 ? 4.904 -2.936 -20.159 1.00 98.19 173 GLY A O 1
ATOM 1450 N N . TYR A 1 174 ? 6.338 -4.362 -19.184 1.00 98.38 174 TYR A N 1
ATOM 1451 C CA . TYR A 1 174 ? 5.939 -4.003 -17.825 1.00 98.38 174 TYR A CA 1
ATOM 1452 C C . TYR A 1 174 ? 6.435 -2.610 -17.441 1.00 98.38 174 TYR A C 1
ATOM 1454 O O . TYR A 1 174 ? 5.667 -1.838 -16.866 1.00 98.38 174 TYR A O 1
ATOM 1462 N N . PHE A 1 175 ? 7.671 -2.258 -17.791 1.00 98.50 175 PHE A N 1
ATOM 1463 C CA . PHE A 1 175 ? 8.242 -0.942 -17.513 1.00 98.50 175 PHE A CA 1
ATOM 1464 C C . PHE A 1 175 ? 7.480 0.191 -18.225 1.00 98.50 175 PHE A C 1
ATOM 1466 O O . PHE A 1 175 ? 7.154 1.217 -17.615 1.00 98.50 175 PHE A O 1
ATOM 1473 N N . ASN A 1 176 ? 7.085 -0.029 -19.481 1.00 98.56 176 ASN A N 1
ATOM 1474 C CA . ASN A 1 176 ? 6.244 0.886 -20.251 1.00 98.56 176 ASN A CA 1
ATOM 1475 C C . ASN A 1 176 ? 4.848 1.024 -19.629 1.00 98.56 176 ASN A C 1
ATOM 1477 O O . ASN A 1 176 ? 4.344 2.138 -19.475 1.00 98.56 176 ASN A O 1
ATOM 1481 N N . SER A 1 177 ? 4.246 -0.088 -19.194 1.00 98.62 177 SER A N 1
ATOM 1482 C CA . SER A 1 177 ? 2.969 -0.086 -18.469 1.00 98.62 177 SER A CA 1
ATOM 1483 C C . SER A 1 177 ? 3.046 0.724 -17.164 1.00 98.62 177 SER A C 1
ATOM 1485 O O . SER A 1 177 ? 2.173 1.551 -16.893 1.00 98.62 177 SER A O 1
ATOM 1487 N N . ILE A 1 178 ? 4.113 0.552 -16.374 1.00 98.75 178 ILE A N 1
ATOM 1488 C CA . ILE A 1 178 ? 4.354 1.315 -15.135 1.00 98.75 178 ILE A CA 1
ATOM 1489 C C . ILE A 1 178 ? 4.424 2.816 -15.434 1.00 98.75 178 ILE A C 1
ATOM 1491 O O . ILE A 1 178 ? 3.709 3.600 -14.809 1.00 98.75 178 ILE A O 1
ATOM 1495 N N . SER A 1 179 ? 5.230 3.202 -16.425 1.00 98.50 179 SER A N 1
ATOM 1496 C CA . SER A 1 179 ? 5.413 4.599 -16.837 1.00 98.50 179 SER A CA 1
ATOM 1497 C C . SER A 1 179 ? 4.106 5.228 -17.332 1.00 98.50 179 SER A C 1
ATOM 1499 O O . SER A 1 179 ? 3.764 6.352 -16.961 1.00 98.50 179 SER A O 1
ATOM 1501 N N . TYR A 1 180 ? 3.318 4.475 -18.102 1.00 98.69 180 TYR A N 1
ATOM 1502 C CA . TYR A 1 180 ? 2.004 4.902 -18.571 1.00 98.69 180 TYR A CA 1
ATOM 1503 C C . TYR A 1 180 ? 1.037 5.183 -17.410 1.00 98.69 180 TYR A C 1
ATOM 1505 O O . TYR A 1 180 ? 0.444 6.263 -17.335 1.00 98.69 180 TYR A O 1
ATOM 1513 N N . TYR A 1 181 ? 0.901 4.250 -16.461 1.00 98.75 181 TYR A N 1
ATOM 1514 C CA . TYR A 1 181 ? 0.006 4.440 -15.315 1.00 98.75 181 TYR A CA 1
ATOM 1515 C C . TYR A 1 181 ? 0.500 5.507 -14.338 1.00 98.75 181 TYR A C 1
ATOM 1517 O O . TYR A 1 181 ? -0.328 6.172 -13.715 1.00 98.75 181 TYR A O 1
ATOM 1525 N N . HIS A 1 182 ? 1.812 5.727 -14.228 1.00 98.62 182 HIS A N 1
ATOM 1526 C CA . HIS A 1 182 ? 2.371 6.850 -13.472 1.00 98.62 182 HIS A CA 1
ATOM 1527 C C . HIS A 1 182 ? 1.923 8.195 -14.056 1.00 98.62 182 HIS A C 1
ATOM 1529 O O . HIS A 1 182 ? 1.440 9.052 -13.313 1.00 98.62 182 HIS A O 1
ATOM 1535 N N . GLY A 1 183 ? 1.978 8.349 -15.383 1.00 98.50 183 GLY A N 1
ATOM 1536 C CA . GLY A 1 183 ? 1.456 9.532 -16.071 1.00 98.50 183 GLY A CA 1
ATOM 1537 C C . GLY A 1 183 ? -0.043 9.744 -15.833 1.00 98.50 183 GLY A C 1
ATOM 1538 O O . GLY A 1 183 ? -0.466 10.842 -15.467 1.00 98.50 183 GLY A O 1
ATOM 1539 N N . LEU A 1 184 ? -0.853 8.685 -15.964 1.00 98.56 184 LEU A N 1
ATOM 1540 C CA . LEU A 1 184 ? -2.293 8.750 -15.678 1.00 98.56 184 LEU A CA 1
ATOM 1541 C C . LEU A 1 184 ? -2.588 9.134 -14.219 1.00 98.56 184 LEU A C 1
ATOM 1543 O O . LEU A 1 184 ? -3.497 9.924 -13.965 1.00 98.56 184 LEU A O 1
ATOM 1547 N N . LEU A 1 185 ? -1.816 8.608 -13.262 1.00 98.00 185 LEU A N 1
ATOM 1548 C CA . LEU A 1 185 ? -1.935 8.961 -11.846 1.00 98.00 185 LEU A CA 1
ATOM 1549 C C . LEU A 1 185 ? -1.669 10.446 -11.612 1.00 98.00 185 LEU A C 1
ATOM 1551 O O . LEU A 1 185 ? -2.457 11.093 -10.929 1.00 98.00 185 LEU A O 1
ATOM 1555 N N . LEU A 1 186 ? -0.593 10.992 -12.182 1.00 97.44 186 LEU A N 1
ATOM 1556 C CA . LEU A 1 186 ? -0.260 12.411 -12.049 1.00 97.44 186 LEU A CA 1
ATOM 1557 C C . LEU A 1 186 ? -1.382 13.316 -12.573 1.00 97.44 186 LEU A C 1
ATOM 1559 O O . LEU A 1 186 ? -1.770 14.269 -11.894 1.00 97.44 186 LEU A O 1
ATOM 1563 N N . MET A 1 187 ? -1.940 12.990 -13.742 1.00 98.00 187 MET A N 1
ATOM 1564 C CA . MET A 1 187 ? -3.057 13.741 -14.319 1.00 98.00 187 MET A CA 1
ATOM 1565 C C . MET A 1 187 ? -4.315 13.661 -13.446 1.00 98.00 187 MET A C 1
ATOM 1567 O O . MET A 1 187 ? -4.917 14.690 -13.141 1.00 98.00 187 MET A O 1
ATOM 1571 N N . GLU A 1 188 ? -4.684 12.468 -12.973 1.00 97.44 188 GLU A N 1
ATOM 1572 C CA . GLU A 1 188 ? -5.875 12.289 -12.133 1.00 97.44 188 GLU A CA 1
ATOM 1573 C C . GLU A 1 188 ? -5.721 12.977 -10.764 1.00 97.44 188 GLU A C 1
ATOM 1575 O O . GLU A 1 188 ? -6.660 13.606 -10.274 1.00 97.44 188 GLU A O 1
ATOM 1580 N N . LEU A 1 189 ? -4.528 12.930 -10.155 1.00 96.56 189 LEU A N 1
ATOM 1581 C CA . LEU A 1 189 ? -4.229 13.650 -8.912 1.00 96.56 189 LEU A CA 1
ATOM 1582 C C . LEU A 1 189 ? -4.434 15.164 -9.079 1.00 96.56 189 LEU A C 1
ATOM 1584 O O . LEU A 1 189 ? -5.078 15.796 -8.234 1.00 96.56 189 LEU A O 1
ATOM 1588 N N . TYR A 1 190 ? -3.931 15.734 -10.179 1.00 96.00 190 TYR A N 1
ATOM 1589 C CA . TYR A 1 190 ? -4.135 17.140 -10.529 1.00 96.00 190 TYR A CA 1
ATOM 1590 C C . TYR A 1 190 ? -5.620 17.467 -10.749 1.00 96.00 190 TYR A C 1
ATOM 1592 O O . TYR A 1 190 ? -6.137 18.431 -10.175 1.00 96.00 190 TYR A O 1
ATOM 1600 N N . ASP A 1 191 ? -6.333 16.649 -11.523 1.00 96.06 191 ASP A N 1
ATOM 1601 C CA . ASP A 1 191 ? -7.740 16.880 -11.851 1.00 96.06 191 ASP A CA 1
ATOM 1602 C C . ASP A 1 191 ? -8.646 16.825 -10.619 1.00 96.06 191 ASP A C 1
ATOM 1604 O O . ASP A 1 191 ? -9.527 17.677 -10.446 1.00 96.06 191 ASP A O 1
ATOM 1608 N N . VAL A 1 192 ? -8.422 15.862 -9.722 1.00 94.44 192 VAL A N 1
ATOM 1609 C CA . VAL A 1 192 ? -9.144 15.781 -8.448 1.00 94.44 192 VAL A CA 1
ATOM 1610 C C . VAL A 1 192 ? -8.848 17.011 -7.589 1.00 94.44 192 VAL A C 1
ATOM 1612 O O . VAL A 1 192 ? -9.783 17.617 -7.054 1.00 94.44 192 VAL A O 1
ATOM 1615 N N . ALA A 1 193 ? -7.584 17.436 -7.488 1.00 91.69 193 ALA A N 1
ATOM 1616 C CA . ALA A 1 193 ? -7.214 18.632 -6.732 1.00 91.69 193 ALA A CA 1
ATOM 1617 C C . ALA A 1 193 ? -7.901 19.897 -7.286 1.00 91.69 193 ALA A C 1
ATOM 1619 O O . ALA A 1 193 ? -8.488 20.670 -6.522 1.00 91.69 193 ALA A O 1
ATOM 1620 N N . LYS A 1 194 ? -7.926 20.060 -8.614 1.00 93.44 194 LYS A N 1
ATOM 1621 C CA . LYS A 1 194 ? -8.602 21.163 -9.315 1.00 93.44 194 LYS A CA 1
ATOM 1622 C C . LYS A 1 194 ? -10.116 21.164 -9.101 1.00 93.44 194 LYS A C 1
ATOM 1624 O O . LYS A 1 194 ? -10.718 22.218 -8.912 1.00 93.44 194 LYS A O 1
ATOM 1629 N N . LYS A 1 195 ? -10.766 19.997 -9.114 1.00 92.12 195 LYS A N 1
ATOM 1630 C CA . LYS A 1 195 ? -12.208 19.887 -8.826 1.00 92.12 195 LYS A CA 1
ATOM 1631 C C . LYS A 1 195 ? -12.517 20.247 -7.370 1.00 92.12 195 LYS A C 1
ATOM 1633 O O . LYS A 1 195 ? -13.534 20.887 -7.107 1.00 92.12 195 LYS A O 1
ATOM 1638 N N . LYS A 1 196 ? -11.650 19.868 -6.423 1.00 85.44 196 LYS A N 1
ATOM 1639 C CA . LYS A 1 196 ? -11.834 20.178 -4.995 1.00 85.44 196 LYS A CA 1
ATOM 1640 C C . LYS A 1 196 ? -11.632 21.658 -4.670 1.00 85.44 196 LYS A C 1
ATOM 1642 O O . LYS A 1 196 ? -12.323 22.147 -3.784 1.00 85.44 196 LYS A O 1
ATOM 1647 N N . SER A 1 197 ? -10.754 22.379 -5.373 1.00 85.94 197 SER A N 1
ATOM 1648 C CA . SER A 1 197 ? -10.603 23.829 -5.167 1.00 85.94 197 SER A CA 1
ATOM 1649 C C . SER A 1 197 ? -11.832 24.615 -5.631 1.00 85.94 197 SER A C 1
ATOM 1651 O O . SER A 1 197 ? -12.261 25.532 -4.940 1.00 85.94 197 SER A O 1
ATOM 1653 N N . LYS A 1 198 ? -12.459 24.209 -6.743 1.00 81.44 198 LYS A N 1
ATOM 1654 C CA . LYS A 1 198 ? -13.667 24.861 -7.278 1.00 81.44 198 LYS A CA 1
ATOM 1655 C C . LYS A 1 198 ? -14.914 24.709 -6.400 1.00 81.44 198 LYS A C 1
ATOM 1657 O O . LYS A 1 198 ? -15.770 25.575 -6.443 1.00 81.44 198 LYS A O 1
ATOM 1662 N N . LYS A 1 199 ? -15.024 23.631 -5.615 1.00 70.94 199 LYS A N 1
ATOM 1663 C CA . LYS A 1 199 ? -16.172 23.364 -4.721 1.00 70.94 199 LYS A CA 1
ATOM 1664 C C . LYS A 1 199 ? -16.112 24.099 -3.370 1.00 70.94 199 LYS A C 1
ATOM 1666 O O . LYS A 1 199 ? -16.956 23.849 -2.520 1.00 70.94 199 LYS A O 1
ATOM 1671 N N . ARG A 1 200 ? -15.080 24.916 -3.125 1.00 59.75 200 ARG A N 1
ATOM 1672 C CA . ARG A 1 200 ? -14.890 25.663 -1.865 1.00 59.75 200 ARG A CA 1
ATOM 1673 C C . ARG A 1 200 ? -15.474 27.087 -1.888 1.00 59.75 200 ARG A C 1
ATOM 1675 O O . ARG A 1 200 ? -15.302 27.796 -0.902 1.00 59.75 200 ARG A O 1
ATOM 1682 N N . TYR A 1 201 ? -16.142 27.471 -2.974 1.00 41.78 201 TYR A N 1
ATOM 1683 C CA . TYR A 1 201 ? -16.912 28.709 -3.133 1.00 41.78 201 TYR A CA 1
ATOM 1684 C C . TYR A 1 201 ? -18.385 28.359 -3.325 1.00 41.78 201 TYR A C 1
ATOM 1686 O O . TYR A 1 201 ? -19.227 29.180 -2.912 1.00 41.78 201 TYR A O 1
#

Foldseek 3Di:
DDPCVCPNVDNNCCPPPVVVVVVVQVVDPVHDDDDPVCVCVVDPDDPDDDDDDQADPPADPVCVVVVNRPCLQANPPQLLSVLVVQLLVLLVVLLVVLVPDDQPPDPLLVVLNVQLVVLNVVLPDRLLSNLSCVPVVRHDLVSVVVSLVSSLSSLVSSLSSCVVVVNNVVSVVSSVSNVVSVVVNVVSSVVVVVVVVVVPD

Secondary structure (DSSP, 8-state):
--GGGBTTTBTTHIIIIIIHHHHHHHT-TT-----GGGHHHHSPPPSS-----S--TT--HHHHHTT-S-TTT--TT-HHHHHHHHHHHHHHHHHHHHHSS--SS-HHHHHHHHHHHHHHHHHT-SHHHHTEEGGGTEE-HHHHHHHHHHHHHHHHHHHHHHHHTT-HHHHHHHHHHHHHHHHHHHHHHHHHHHHHHHTT-

pLDDT: mean 94.47, std 6.07, range [41.78, 98.81]

Radius of gyration: 23.03 Å; chains: 1; bounding box: 52×56×65 Å